Protein AF-A0A1B8G044-F1 (afdb_monomer_lite)

Sequence (210 aa):
MCVEESRPRSRARTPRPTAPGLTTPGLMTPGPTTTRPTTPEAKDDGKILSEAQQKEMMDRLRFKQMDARLLTLKTTQAKTCRWLLKNAHYKDWINTAKIKEHHGFFWIKGRPGTGKSIMMKFLFWEAKKSMKGSIVMSFFFNARGGDLEKSTTRLYRSLLLQLLEKAPETCHILDHYGTSGFNAIKEASDWPDKMLKEAFTRALEKLGEQ

Secondary structure (DSSP, 8-state):
-EE---PPPPPPPPPPPP-----------------------------PPPHHHHHHHHHTT--TTTTHHHHHS----HHHHGGGGG-HHHHHHH-GGGHHHHTT--EE---TTS-HHHHHHHHHHHHHHH-TTS--------TTS-GGGS-HHHHHHHHHHHHHHH-GGGGGGGGGGHHHHHHHHHHSSS--HHHHHHHHHHHHHHHHT-

Foldseek 3Di:
DDEDADDDDDPDDDDDDDDDDDDDDDDDDDDDDDDDPPDPPQDCPVDFDDPVLLVVLLVLLDDPCLCVVLVPPPDDPLVVLVVLVVDPLSVLLVPPVNCVVVVNDDYDDDHPPPCPVVNVSSVLVVCVVPVPPDQRFDDDADPPDDPVSVDPSNVLSRRLSSLCVVPVVLSSLVRRNPPVNSVVCVPDPHRDPVVSVVSSVSSVVVVVVD

Radius of gyration: 23.88 Å; chains: 1; bounding box: 55×55×66 Å

Structure (mmCIF, N/CA/C/O backbone):
data_AF-A0A1B8G044-F1
#
_entry.id   AF-A0A1B8G044-F1
#
loop_
_atom_site.group_PDB
_atom_site.id
_atom_site.type_symbol
_atom_site.label_atom_id
_atom_site.label_alt_id
_atom_site.label_comp_id
_atom_site.label_asym_id
_atom_site.label_entity_id
_atom_site.label_seq_id
_atom_site.pdbx_PDB_ins_code
_atom_site.Cartn_x
_atom_site.Cartn_y
_atom_site.Cartn_z
_atom_site.occupancy
_atom_site.B_iso_or_equiv
_atom_site.auth_seq_id
_atom_site.auth_comp_id
_atom_site.auth_asym_id
_atom_site.auth_atom_id
_atom_site.pdbx_PDB_model_num
ATOM 1 N N . MET A 1 1 ? 7.128 -6.050 -5.617 1.00 56.53 1 MET A N 1
ATOM 2 C CA . MET A 1 1 ? 8.409 -6.022 -6.363 1.00 56.53 1 MET A CA 1
ATOM 3 C C . MET A 1 1 ? 9.543 -6.175 -5.359 1.00 56.53 1 MET A C 1
ATOM 5 O O . MET A 1 1 ? 9.511 -5.500 -4.337 1.00 56.53 1 MET A O 1
ATOM 9 N N . CYS A 1 2 ? 10.482 -7.092 -5.603 1.00 46.00 2 CYS A N 1
ATOM 10 C CA . CYS A 1 2 ? 11.498 -7.480 -4.619 1.00 46.00 2 CYS A CA 1
ATOM 11 C C . CYS A 1 2 ? 12.910 -7.367 -5.212 1.00 46.00 2 CYS A C 1
ATOM 13 O O . CYS A 1 2 ? 13.136 -7.687 -6.380 1.00 46.00 2 CYS A O 1
ATOM 15 N N . VAL A 1 3 ? 13.858 -6.903 -4.395 1.00 46.66 3 VAL A N 1
ATOM 16 C CA . VAL A 1 3 ? 15.282 -6.804 -4.742 1.00 46.66 3 VAL A CA 1
ATOM 17 C C . VAL A 1 3 ? 16.050 -7.737 -3.819 1.00 46.66 3 VAL A C 1
ATOM 19 O O . VAL A 1 3 ? 16.054 -7.530 -2.609 1.00 46.66 3 VAL A O 1
ATOM 22 N N . GLU A 1 4 ? 16.731 -8.731 -4.381 1.00 39.75 4 GLU A N 1
ATOM 23 C CA . GLU A 1 4 ? 17.661 -9.573 -3.628 1.00 39.75 4 GLU A CA 1
ATOM 24 C C . GLU A 1 4 ? 19.100 -9.124 -3.860 1.00 39.75 4 GLU A C 1
ATOM 26 O O . GLU A 1 4 ? 19.556 -8.893 -4.986 1.00 39.75 4 GLU A O 1
ATOM 31 N N . GLU A 1 5 ? 19.825 -8.984 -2.757 1.00 41.50 5 GLU A N 1
ATOM 32 C CA . GLU A 1 5 ? 21.268 -8.814 -2.751 1.00 41.50 5 GLU A CA 1
ATOM 33 C C . GLU A 1 5 ? 21.879 -10.213 -2.638 1.00 41.50 5 GLU A C 1
ATOM 35 O O . GLU A 1 5 ? 21.747 -10.878 -1.611 1.00 41.50 5 GLU A O 1
ATOM 40 N N . SER A 1 6 ? 22.511 -10.694 -3.711 1.00 33.41 6 SER A N 1
ATOM 41 C CA . SER A 1 6 ? 23.224 -11.970 -3.673 1.00 33.41 6 SER A CA 1
ATOM 42 C C . SER A 1 6 ? 24.334 -11.884 -2.624 1.00 33.41 6 SER A C 1
ATOM 44 O O . SER A 1 6 ? 25.267 -11.091 -2.772 1.00 33.41 6 SER A O 1
ATOM 46 N N . ARG A 1 7 ? 24.228 -12.682 -1.554 1.00 34.94 7 ARG A N 1
ATOM 47 C CA . ARG A 1 7 ? 25.299 -12.808 -0.559 1.00 34.94 7 ARG A CA 1
ATOM 48 C C . ARG A 1 7 ? 26.528 -13.451 -1.219 1.00 34.94 7 ARG A C 1
ATOM 50 O O . ARG A 1 7 ? 26.362 -14.374 -2.020 1.00 34.94 7 ARG A O 1
ATOM 57 N N . PRO A 1 8 ? 27.758 -13.024 -0.891 1.00 33.72 8 PRO A N 1
ATOM 58 C CA . PRO A 1 8 ? 28.940 -13.797 -1.252 1.00 33.72 8 PRO A CA 1
ATOM 59 C C . PRO A 1 8 ? 28.863 -15.186 -0.597 1.00 33.72 8 PRO A C 1
ATOM 61 O O . PRO A 1 8 ? 28.443 -15.305 0.556 1.00 33.72 8 PRO A O 1
ATOM 64 N N . ARG A 1 9 ? 29.245 -16.238 -1.339 1.00 37.03 9 ARG A N 1
ATOM 65 C CA . ARG A 1 9 ? 29.314 -17.617 -0.826 1.00 37.03 9 ARG A CA 1
ATOM 66 C C . ARG A 1 9 ? 30.176 -17.637 0.438 1.00 37.03 9 ARG A C 1
ATOM 68 O O . ARG A 1 9 ? 31.370 -17.351 0.373 1.00 37.03 9 ARG A O 1
ATOM 75 N N . SER A 1 10 ? 29.586 -17.987 1.579 1.00 41.78 10 SER A N 1
ATOM 76 C CA . SER A 1 10 ? 30.350 -18.299 2.785 1.00 41.78 10 SER A CA 1
ATOM 77 C C . SER A 1 10 ? 31.172 -19.563 2.540 1.00 41.78 10 SER A C 1
ATOM 79 O O . SER A 1 10 ? 30.628 -20.573 2.089 1.00 41.78 10 SER A O 1
ATOM 81 N N . ARG A 1 11 ? 32.475 -19.504 2.841 1.00 40.44 11 ARG A N 1
ATOM 82 C CA . ARG A 1 11 ? 33.360 -20.676 2.896 1.00 40.44 11 ARG A CA 1
ATOM 83 C C . ARG A 1 11 ? 32.731 -21.769 3.768 1.00 40.44 11 ARG A C 1
ATOM 85 O O . ARG A 1 11 ? 32.193 -21.475 4.835 1.00 40.44 11 ARG A O 1
ATOM 92 N N . ALA A 1 12 ? 32.816 -23.008 3.289 1.00 38.12 12 ALA A N 1
ATOM 93 C CA . ALA A 1 12 ? 32.381 -24.204 3.993 1.00 38.12 12 ALA A CA 1
ATOM 94 C C . ALA A 1 12 ? 33.007 -24.264 5.397 1.00 38.12 12 ALA A C 1
ATOM 96 O O . ALA A 1 12 ? 34.220 -24.112 5.545 1.00 38.12 12 ALA A O 1
ATOM 97 N N . ARG A 1 13 ? 32.173 -24.468 6.424 1.00 41.25 13 ARG A N 1
ATOM 98 C CA . ARG A 1 13 ? 32.639 -24.856 7.760 1.00 41.25 13 ARG A CA 1
ATOM 99 C C . ARG A 1 13 ? 32.916 -26.356 7.747 1.00 41.25 13 ARG A C 1
ATOM 101 O O . ARG A 1 13 ? 32.069 -27.135 7.320 1.00 41.25 13 ARG A O 1
ATOM 108 N N . THR A 1 14 ? 34.103 -26.729 8.201 1.00 42.09 14 THR A N 1
ATOM 109 C CA . THR A 1 14 ? 34.531 -28.107 8.450 1.00 42.09 14 THR A CA 1
ATOM 110 C C . THR A 1 14 ? 33.723 -28.747 9.592 1.00 42.09 14 THR A C 1
ATOM 112 O O . THR A 1 14 ? 33.288 -28.028 10.498 1.00 42.09 14 THR A O 1
ATOM 115 N N . PRO A 1 15 ? 33.511 -30.078 9.584 1.00 34.50 15 PRO A N 1
ATOM 116 C CA . PRO A 1 15 ? 32.760 -30.766 10.630 1.00 34.50 15 PRO A CA 1
ATOM 117 C C . PRO A 1 15 ? 33.604 -30.910 11.903 1.00 34.50 15 PRO A C 1
ATOM 119 O O . PRO A 1 15 ? 34.809 -31.149 11.836 1.00 34.50 15 PRO A O 1
ATOM 122 N N . ARG A 1 16 ? 32.960 -30.786 13.067 1.00 42.28 16 ARG A N 1
ATOM 123 C CA . ARG A 1 16 ? 33.555 -31.047 14.386 1.00 42.28 16 ARG A CA 1
ATOM 124 C C . ARG A 1 16 ? 33.284 -32.512 14.781 1.00 42.28 16 ARG A C 1
ATOM 126 O O . ARG A 1 16 ? 32.175 -32.970 14.511 1.00 42.28 16 ARG A O 1
ATOM 133 N N . PRO A 1 17 ? 34.231 -33.237 15.405 1.00 37.34 17 PRO A N 1
ATOM 134 C CA . PRO A 1 17 ? 34.033 -34.642 15.744 1.00 37.34 17 PRO A CA 1
ATOM 135 C C . PRO A 1 17 ? 33.178 -34.842 17.003 1.00 37.34 17 PRO A C 1
ATOM 137 O O . PRO A 1 17 ? 33.240 -34.061 17.954 1.00 37.34 17 PRO A O 1
ATOM 140 N N . THR A 1 18 ? 32.394 -35.918 16.968 1.00 43.59 18 THR A N 1
ATOM 141 C CA . THR A 1 18 ? 31.524 -36.471 18.013 1.00 43.59 18 THR A CA 1
ATOM 142 C C . THR A 1 18 ? 32.309 -37.351 18.992 1.00 43.59 18 THR A C 1
ATOM 144 O O . THR A 1 18 ? 33.196 -38.088 18.571 1.00 43.59 18 THR A O 1
ATOM 147 N N . ALA A 1 19 ? 31.935 -37.340 20.274 1.00 42.50 19 ALA A N 1
ATOM 148 C CA . ALA A 1 19 ? 32.354 -38.329 21.275 1.00 42.50 19 ALA A CA 1
ATOM 149 C C . ALA A 1 19 ? 31.293 -38.463 22.400 1.00 42.50 19 ALA A C 1
ATOM 151 O O . ALA A 1 19 ? 30.478 -37.550 22.549 1.00 42.50 19 ALA A O 1
ATOM 152 N N . PRO A 1 20 ? 31.253 -39.605 23.122 1.00 37.62 20 PRO A N 1
ATOM 153 C CA . PRO A 1 20 ? 30.014 -40.302 23.480 1.00 37.62 20 PRO A CA 1
ATOM 154 C C . PRO A 1 20 ? 29.528 -40.103 24.926 1.00 37.62 20 PRO A C 1
ATOM 156 O O . PRO A 1 20 ? 30.208 -39.521 25.767 1.00 37.62 20 PRO A O 1
ATOM 159 N N . GLY A 1 21 ? 28.300 -40.577 25.163 1.00 35.47 21 GLY A N 1
ATOM 160 C CA . GLY A 1 21 ? 27.484 -40.308 26.342 1.00 35.47 21 GLY A CA 1
ATOM 161 C C . GLY A 1 21 ? 27.803 -41.098 27.610 1.00 35.47 21 GLY A C 1
ATOM 162 O O . GLY A 1 21 ? 28.588 -42.041 27.617 1.00 35.47 21 GLY A O 1
ATOM 163 N N . LEU A 1 22 ? 27.111 -40.690 28.674 1.00 33.91 22 LEU A N 1
ATOM 164 C CA . LEU A 1 22 ? 27.037 -41.341 29.976 1.00 33.91 22 LEU A CA 1
ATOM 165 C C . LEU A 1 22 ? 25.610 -41.191 30.524 1.00 33.91 22 LEU A C 1
ATOM 167 O O . LEU A 1 22 ? 24.999 -40.125 30.449 1.00 33.91 22 LEU A O 1
ATOM 171 N N . THR A 1 23 ? 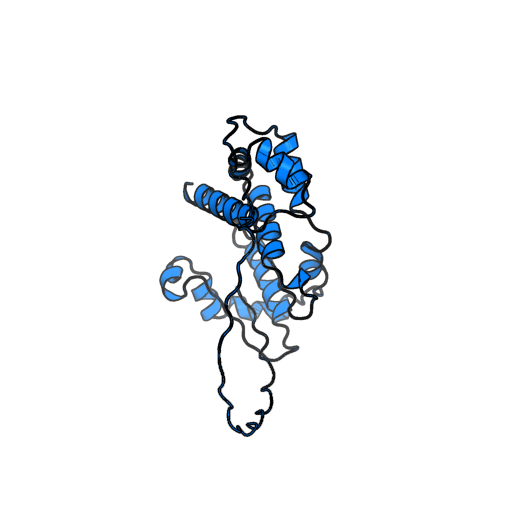25.104 -42.303 31.043 1.00 32.69 23 THR A N 1
ATOM 172 C CA . THR A 1 23 ? 23.741 -42.569 31.514 1.00 32.69 23 THR A CA 1
ATOM 173 C C . THR A 1 23 ? 23.756 -42.650 33.035 1.00 32.69 23 THR A C 1
ATOM 175 O O . THR A 1 23 ? 24.576 -43.421 33.525 1.00 32.69 23 THR A O 1
ATOM 178 N N . THR A 1 24 ? 22.865 -41.969 33.777 1.00 36.78 24 THR A N 1
ATOM 179 C CA . THR A 1 24 ? 22.247 -42.432 35.059 1.00 36.78 24 THR A CA 1
ATOM 180 C C . THR A 1 24 ? 21.201 -41.421 35.601 1.00 36.78 24 THR A C 1
ATOM 182 O O . THR A 1 24 ? 21.085 -40.347 35.016 1.00 36.78 24 THR A O 1
ATOM 185 N N . PRO A 1 25 ? 20.343 -41.761 36.600 1.00 36.88 25 PRO A N 1
ATOM 186 C CA . PRO A 1 25 ? 18.888 -41.720 36.445 1.00 36.88 25 PRO A CA 1
ATOM 187 C C . PRO A 1 25 ? 18.175 -40.722 37.384 1.00 36.88 25 PRO A C 1
ATOM 189 O O . PRO A 1 25 ? 18.796 -39.948 38.105 1.00 36.88 25 PRO A O 1
ATOM 192 N N . GLY A 1 26 ? 16.842 -40.727 37.296 1.00 33.94 26 GLY A N 1
ATOM 193 C CA . GLY A 1 26 ? 15.944 -39.645 37.686 1.00 33.94 26 GLY A CA 1
ATOM 194 C C . GLY A 1 26 ? 15.750 -39.357 39.174 1.00 33.94 26 GLY A C 1
ATOM 195 O O . GLY A 1 26 ? 15.997 -40.181 40.050 1.00 33.94 26 GLY A O 1
ATOM 196 N N . LEU A 1 27 ? 15.186 -38.171 39.408 1.00 32.81 27 LEU A N 1
ATOM 197 C CA . LEU A 1 27 ? 14.548 -37.777 40.656 1.00 32.81 27 LEU A CA 1
ATOM 198 C C . LEU A 1 27 ? 13.347 -36.868 40.338 1.00 32.81 27 LEU A C 1
ATOM 200 O O . LEU A 1 27 ? 13.481 -35.862 39.643 1.00 32.81 27 LEU A O 1
ATOM 204 N N . MET A 1 28 ? 12.166 -37.268 40.810 1.00 36.34 28 MET A N 1
ATOM 205 C CA . MET A 1 28 ? 10.921 -36.494 40.780 1.00 36.34 28 MET A CA 1
ATOM 206 C C . MET A 1 28 ? 10.966 -35.367 41.816 1.00 36.34 28 MET A C 1
ATOM 208 O O . MET A 1 28 ? 11.484 -35.591 42.906 1.00 36.34 28 MET A O 1
ATOM 212 N N . THR A 1 29 ? 10.360 -34.210 41.526 1.00 34.03 29 THR A N 1
ATOM 213 C CA . THR A 1 29 ? 9.658 -33.332 42.498 1.00 34.03 29 THR A CA 1
ATOM 214 C C . THR A 1 29 ? 8.953 -32.158 41.774 1.00 34.03 29 THR A C 1
ATOM 216 O O . THR A 1 29 ? 9.233 -31.924 40.597 1.00 34.03 29 THR A O 1
ATOM 219 N N . PRO A 1 30 ? 7.949 -31.509 42.406 1.00 35.56 30 PRO A N 1
ATOM 220 C CA . PRO A 1 30 ? 6.748 -30.993 41.744 1.00 35.56 30 PRO A CA 1
ATOM 221 C C . PRO A 1 30 ? 6.889 -29.572 41.184 1.00 35.56 30 PRO A C 1
ATOM 223 O O . PRO A 1 30 ? 7.741 -28.792 41.600 1.00 35.56 30 PRO A O 1
ATOM 226 N N . GLY A 1 31 ? 6.019 -29.251 40.221 1.00 37.94 31 GLY A N 1
ATOM 227 C CA . GLY A 1 31 ? 6.045 -27.997 39.470 1.00 37.94 31 GLY A CA 1
ATOM 228 C C . GLY A 1 31 ? 5.491 -26.776 40.211 1.00 37.94 31 GLY A C 1
ATOM 229 O O . GLY A 1 31 ? 4.927 -26.897 41.298 1.00 37.94 31 GLY A O 1
ATOM 230 N N . PRO A 1 32 ? 5.568 -25.602 39.565 1.00 38.72 32 PRO A N 1
ATOM 231 C CA . PRO A 1 32 ? 4.644 -24.515 39.828 1.00 38.72 32 PRO A CA 1
ATOM 232 C C . PRO A 1 32 ? 3.925 -24.043 38.552 1.00 38.72 32 PRO A C 1
ATOM 234 O O . PRO A 1 32 ? 4.523 -23.754 37.521 1.00 38.72 32 PRO A O 1
ATOM 237 N N . THR A 1 33 ? 2.604 -23.977 38.687 1.00 32.09 33 THR A N 1
ATOM 238 C CA . THR A 1 33 ? 1.701 -22.917 38.223 1.00 32.09 33 THR A CA 1
ATOM 239 C C . THR A 1 33 ? 1.927 -22.327 36.828 1.00 32.09 33 THR A C 1
ATOM 241 O O . THR A 1 33 ? 2.671 -21.373 36.620 1.00 32.09 33 THR A O 1
ATOM 244 N N . THR A 1 34 ? 1.109 -22.823 35.902 1.00 38.41 34 THR A N 1
ATOM 245 C CA . THR A 1 34 ? 0.635 -22.131 34.702 1.00 38.41 34 THR A CA 1
ATOM 246 C C . THR A 1 34 ? 0.201 -20.695 35.013 1.00 38.41 34 THR A C 1
ATOM 248 O O . THR A 1 34 ? -0.864 -20.477 35.585 1.00 38.41 34 THR A O 1
ATOM 251 N N . THR A 1 35 ? 0.950 -19.705 34.536 1.00 33.78 35 THR A N 1
ATOM 252 C CA . THR A 1 35 ? 0.400 -18.385 34.203 1.00 33.78 35 THR A CA 1
ATOM 253 C C . THR A 1 35 ? 0.380 -18.242 32.690 1.00 33.78 35 THR A C 1
ATOM 255 O O . THR A 1 35 ? 1.356 -17.901 32.026 1.00 33.78 35 THR A O 1
ATOM 258 N N . ARG A 1 36 ? -0.787 -18.571 32.134 1.00 32.41 36 ARG A N 1
ATOM 259 C CA . ARG A 1 36 ? -1.171 -18.273 30.756 1.00 32.41 36 ARG A CA 1
ATOM 260 C C . ARG A 1 36 ? -1.106 -16.748 30.577 1.00 32.41 36 ARG A C 1
ATOM 262 O O . ARG A 1 36 ? -1.716 -16.049 31.384 1.00 32.41 36 ARG A O 1
ATOM 269 N N . PRO A 1 37 ? -0.423 -16.208 29.555 1.00 33.16 37 PRO A N 1
ATOM 270 C CA . PRO A 1 37 ? -0.586 -14.809 29.196 1.00 33.16 37 PRO A CA 1
ATOM 271 C C . PRO A 1 37 ? -2.043 -14.619 28.779 1.00 33.16 37 PRO A C 1
ATOM 273 O O . PRO A 1 37 ? -2.477 -15.132 27.743 1.00 33.16 37 PRO A O 1
ATOM 276 N N . THR A 1 38 ? -2.819 -13.949 29.626 1.00 35.19 38 THR A N 1
ATOM 277 C CA . THR A 1 38 ? -4.178 -13.529 29.304 1.00 35.19 38 THR A CA 1
ATOM 278 C C . THR A 1 38 ? -4.072 -12.562 28.139 1.00 35.19 38 THR A C 1
ATOM 280 O O . THR A 1 38 ? -3.655 -11.415 28.283 1.00 35.19 38 THR A O 1
ATOM 283 N N . THR A 1 39 ? -4.384 -13.072 26.952 1.00 37.19 39 THR A N 1
ATOM 284 C CA . THR A 1 39 ? -4.633 -12.244 25.780 1.00 37.19 39 THR A CA 1
ATOM 285 C C . THR A 1 39 ? -5.833 -11.366 26.126 1.00 37.19 39 THR A C 1
ATOM 287 O O . THR A 1 39 ? -6.849 -11.923 26.546 1.00 37.19 39 THR A O 1
ATOM 290 N N . PRO A 1 40 ? -5.757 -10.033 25.998 1.00 42.19 40 PRO A N 1
ATOM 291 C CA . PRO A 1 40 ? -6.953 -9.217 26.059 1.00 42.19 40 PRO A CA 1
ATOM 292 C C . PRO A 1 40 ? -7.765 -9.545 24.805 1.00 42.19 40 PRO A C 1
ATOM 294 O O . PRO A 1 40 ? -7.468 -9.086 23.703 1.00 42.19 40 PRO A O 1
ATOM 297 N N . GLU A 1 41 ? -8.733 -10.442 24.962 1.00 43.62 41 GLU A N 1
ATOM 298 C CA . GLU A 1 41 ? -9.807 -10.618 23.998 1.00 43.62 41 GLU A CA 1
ATOM 299 C C . GLU A 1 41 ? -10.559 -9.289 23.933 1.00 43.62 41 GLU A C 1
ATOM 301 O O . GLU A 1 41 ? -11.070 -8.794 24.941 1.00 43.62 41 GLU A O 1
ATOM 306 N N . ALA A 1 42 ? -10.529 -8.668 22.755 1.00 45.50 42 ALA A N 1
ATOM 307 C CA . ALA A 1 42 ? -11.239 -7.435 22.481 1.00 45.50 42 ALA A CA 1
ATOM 308 C C . ALA A 1 42 ? -12.736 -7.693 22.683 1.00 45.50 42 ALA A C 1
ATOM 310 O O . ALA A 1 42 ? 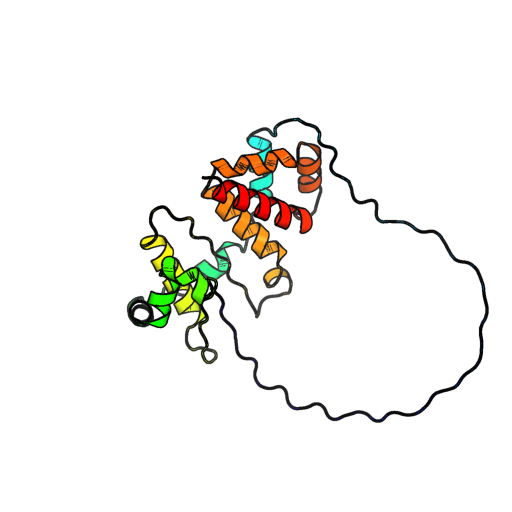-13.355 -8.440 21.926 1.00 45.50 42 ALA A O 1
ATOM 311 N N . LYS A 1 43 ? -13.302 -7.111 23.742 1.00 44.41 43 LYS A N 1
ATOM 312 C CA . LYS A 1 43 ? -14.750 -6.998 23.886 1.00 44.41 43 LYS A CA 1
ATOM 313 C C . LYS A 1 43 ? -15.232 -5.977 22.861 1.00 44.41 43 LYS A C 1
ATOM 315 O O . LYS A 1 43 ? -14.710 -4.861 22.808 1.00 44.41 43 LYS A O 1
ATOM 320 N N . ASP A 1 44 ? -16.183 -6.416 22.046 1.00 46.00 44 ASP A N 1
ATOM 321 C CA . ASP A 1 44 ? -16.922 -5.627 21.065 1.00 46.00 44 ASP A CA 1
ATOM 322 C C . ASP A 1 44 ? -17.822 -4.627 21.803 1.00 46.00 44 ASP A C 1
ATOM 324 O O . ASP A 1 44 ? -19.003 -4.858 22.060 1.00 46.00 44 ASP A O 1
ATOM 328 N N . ASP A 1 45 ? -17.217 -3.528 22.247 1.00 51.38 45 ASP A N 1
ATOM 329 C CA . ASP A 1 45 ? -17.950 -2.356 22.693 1.00 51.38 45 ASP A CA 1
ATOM 330 C C . ASP A 1 45 ? -18.427 -1.664 21.414 1.00 51.38 45 ASP A C 1
ATOM 332 O O . ASP A 1 45 ? -17.648 -0.922 20.818 1.00 51.38 45 ASP A O 1
ATOM 336 N N . GLY A 1 46 ? -19.662 -1.946 20.974 1.00 54.19 46 GLY A N 1
ATOM 337 C CA . GLY A 1 46 ? -20.301 -1.476 19.729 1.00 54.19 46 GLY A CA 1
ATOM 338 C C . GLY A 1 46 ? -20.475 0.046 19.594 1.00 54.19 46 GLY A C 1
ATOM 339 O O . GLY A 1 46 ? -21.544 0.546 19.250 1.00 54.19 46 GLY A O 1
ATOM 340 N N . LYS A 1 47 ? -19.426 0.805 19.900 1.00 63.84 47 LYS A N 1
ATOM 341 C CA . LYS A 1 47 ? -19.326 2.253 19.865 1.00 63.84 47 LYS A CA 1
ATOM 342 C C . LYS A 1 47 ? -18.387 2.614 18.717 1.00 63.84 47 LYS A C 1
ATOM 344 O O . LYS A 1 47 ? -17.186 2.361 18.789 1.00 63.84 47 LYS A O 1
ATOM 349 N N . ILE A 1 48 ? -18.962 3.211 17.677 1.00 82.31 48 ILE A N 1
ATOM 350 C CA . ILE A 1 48 ? -18.234 3.790 16.542 1.00 82.31 48 ILE A CA 1
ATOM 351 C C . ILE A 1 48 ? -17.201 4.781 17.089 1.00 82.31 48 ILE A C 1
ATOM 353 O O . ILE A 1 48 ? -17.513 5.569 17.991 1.00 82.31 48 ILE A O 1
ATOM 357 N N . LEU A 1 49 ? -15.966 4.720 16.589 1.00 87.44 49 LEU A N 1
ATOM 358 C CA . LEU A 1 49 ? -14.931 5.654 17.007 1.00 87.44 49 LEU A CA 1
ATOM 359 C C . LEU A 1 49 ? -15.246 7.045 16.461 1.00 87.44 49 LEU A C 1
ATOM 361 O O . LEU A 1 49 ? -15.727 7.209 15.344 1.00 87.44 49 LEU A O 1
ATOM 365 N N . SER A 1 50 ? -14.935 8.076 17.241 1.00 90.50 50 SER A N 1
ATOM 366 C CA . SER A 1 50 ? -14.963 9.439 16.710 1.00 90.50 50 SER A CA 1
ATOM 367 C C . SER A 1 50 ? -13.880 9.621 15.642 1.00 90.50 50 SER A C 1
ATOM 369 O O . SER A 1 50 ? -12.819 8.993 15.703 1.00 90.50 50 SER A O 1
ATOM 371 N N . GLU A 1 51 ? -14.092 10.552 14.710 1.00 89.38 51 GLU A N 1
ATOM 372 C CA . GLU A 1 51 ? -13.086 10.921 13.701 1.00 89.38 51 GLU A CA 1
ATOM 373 C C . GLU A 1 51 ? -11.736 11.292 14.341 1.00 89.38 51 GLU A C 1
ATOM 375 O O . GLU A 1 51 ? -10.672 10.962 13.817 1.00 89.38 51 GLU A O 1
ATOM 380 N N . ALA A 1 52 ? -11.767 11.928 15.518 1.00 91.19 52 ALA A N 1
ATOM 381 C CA . ALA A 1 52 ? -10.571 12.275 16.278 1.00 91.19 52 ALA A CA 1
ATOM 382 C C . ALA A 1 52 ? -9.806 11.032 16.764 1.00 91.19 52 ALA A C 1
ATOM 384 O O . ALA A 1 52 ? -8.581 10.989 16.657 1.00 91.19 52 ALA A O 1
ATOM 385 N N . GLN A 1 53 ? -10.516 10.008 17.246 1.00 92.00 53 GLN A N 1
ATOM 386 C CA . GLN A 1 53 ? -9.908 8.744 17.672 1.00 92.00 53 GLN A CA 1
ATOM 387 C C . GLN A 1 53 ? -9.331 7.970 16.486 1.00 92.00 53 GLN A C 1
ATOM 389 O O . GLN A 1 53 ? -8.199 7.495 16.568 1.00 92.00 53 GLN A O 1
ATOM 394 N N . GLN A 1 54 ? -10.059 7.889 15.366 1.00 91.62 54 GLN A N 1
ATOM 395 C CA . GLN A 1 54 ? -9.547 7.255 14.146 1.00 91.62 54 GLN A CA 1
ATOM 396 C C . GLN A 1 54 ? -8.277 7.959 13.652 1.00 91.62 54 GLN A C 1
ATOM 398 O O . GLN A 1 54 ? -7.274 7.310 13.346 1.00 91.62 54 GLN A O 1
ATOM 403 N N . LYS A 1 55 ? -8.279 9.296 13.646 1.00 91.69 55 LYS A N 1
ATOM 404 C CA . LYS A 1 55 ? -7.110 10.092 13.269 1.00 91.69 55 LYS A CA 1
ATOM 405 C C . LYS A 1 55 ? -5.922 9.850 14.200 1.00 91.69 55 LYS A C 1
ATOM 407 O O . LYS A 1 55 ? -4.814 9.644 13.715 1.00 91.69 55 LYS A O 1
ATOM 412 N N . GLU A 1 56 ? -6.138 9.808 15.514 1.00 92.75 56 GLU A N 1
ATOM 413 C CA . GLU A 1 56 ? -5.078 9.510 16.486 1.00 92.75 56 GLU A CA 1
ATOM 414 C C . GLU A 1 56 ? -4.511 8.090 16.285 1.00 92.75 56 GLU A C 1
ATOM 416 O O . GLU A 1 56 ? -3.292 7.899 16.315 1.00 92.75 56 GLU A O 1
ATOM 421 N N . MET A 1 57 ? -5.354 7.096 15.976 1.00 93.19 57 MET A N 1
ATOM 422 C CA . MET A 1 57 ? -4.897 5.747 15.608 1.00 93.19 57 MET A CA 1
ATOM 423 C C . MET A 1 57 ? -4.041 5.748 14.341 1.00 93.19 57 MET A C 1
ATOM 425 O O . MET A 1 57 ? -3.003 5.082 14.307 1.00 93.19 57 MET A O 1
ATOM 429 N N . MET A 1 58 ? -4.443 6.500 13.314 1.00 93.12 58 MET A N 1
ATOM 430 C CA . MET A 1 58 ? -3.664 6.649 12.083 1.00 93.12 58 MET A CA 1
ATOM 431 C C . MET A 1 58 ? -2.330 7.356 12.332 1.00 93.12 58 MET A C 1
ATOM 433 O O . MET A 1 58 ? -1.295 6.915 11.832 1.00 93.12 58 MET A O 1
ATOM 437 N N . ASP A 1 59 ? -2.312 8.410 13.145 1.00 91.00 59 ASP A N 1
ATOM 438 C CA . ASP A 1 59 ? -1.083 9.131 13.485 1.00 91.00 59 ASP A CA 1
ATOM 439 C C . ASP A 1 59 ? -0.093 8.234 14.235 1.00 91.00 59 ASP A C 1
ATOM 441 O O . ASP A 1 59 ? 1.115 8.292 13.990 1.00 91.00 59 ASP A O 1
ATOM 445 N N . ARG A 1 60 ? -0.595 7.304 15.055 1.00 91.12 60 ARG A N 1
ATOM 446 C CA . ARG A 1 60 ? 0.220 6.276 15.714 1.00 91.12 60 ARG A CA 1
ATOM 447 C C . ARG A 1 60 ? 0.864 5.291 14.741 1.00 91.12 60 ARG A C 1
ATOM 449 O O . ARG A 1 60 ? 1.829 4.655 15.148 1.00 91.12 60 ARG A O 1
ATOM 456 N N . LEU A 1 61 ? 0.412 5.167 13.487 1.00 90.69 61 LEU A N 1
ATOM 457 C CA . LEU A 1 61 ? 1.087 4.362 12.453 1.00 90.69 61 LEU A CA 1
ATOM 458 C C . LEU A 1 61 ? 2.338 5.061 11.896 1.00 90.69 61 LEU A C 1
ATOM 460 O O . LEU A 1 61 ? 3.248 4.391 11.386 1.00 90.69 61 LEU A O 1
ATOM 464 N N . ARG A 1 62 ? 2.430 6.395 12.006 1.00 87.62 62 ARG A N 1
ATOM 465 C CA . ARG A 1 62 ? 3.573 7.175 11.508 1.00 87.62 62 ARG A CA 1
ATOM 466 C C . ARG A 1 62 ? 4.855 6.847 12.277 1.00 87.62 62 ARG A C 1
ATOM 468 O O . ARG A 1 62 ? 4.840 6.459 13.441 1.00 87.62 62 ARG A O 1
ATOM 475 N N . PHE A 1 63 ? 6.002 6.979 11.611 1.00 80.12 63 PHE A N 1
ATOM 476 C CA . PHE A 1 63 ? 7.324 6.883 12.238 1.00 80.12 63 PHE A CA 1
ATOM 477 C C . PHE A 1 63 ? 8.354 7.705 11.451 1.00 80.12 63 PHE A C 1
ATOM 479 O O . PHE A 1 63 ? 8.273 7.804 10.227 1.00 80.12 63 PHE A O 1
ATOM 486 N N . LYS A 1 64 ? 9.360 8.271 12.139 1.00 68.56 64 LYS A N 1
ATOM 487 C CA . LYS A 1 64 ? 10.314 9.265 11.585 1.00 68.56 64 LYS A CA 1
ATOM 488 C C . LYS A 1 64 ? 11.035 8.838 10.298 1.00 68.56 64 LYS A C 1
ATOM 490 O O . LYS A 1 64 ? 11.443 9.676 9.506 1.00 68.56 64 LYS A O 1
ATOM 495 N N . GLN A 1 65 ? 11.221 7.538 10.091 1.00 66.88 65 GLN A N 1
ATOM 496 C CA . GLN A 1 65 ? 11.969 6.985 8.960 1.00 66.88 65 GLN A CA 1
ATOM 497 C C . GLN A 1 65 ? 11.082 6.415 7.836 1.00 66.88 65 GLN A C 1
ATOM 499 O O . GLN A 1 65 ? 11.586 5.655 7.009 1.00 66.88 65 GLN A O 1
ATOM 504 N N . MET A 1 66 ? 9.777 6.707 7.808 1.00 71.00 66 MET A N 1
ATOM 505 C CA . MET A 1 66 ? 8.855 6.106 6.831 1.00 71.00 66 MET A CA 1
ATOM 506 C C . MET A 1 66 ? 9.250 6.427 5.383 1.00 71.00 66 MET A C 1
ATOM 508 O O . MET A 1 66 ? 9.392 5.512 4.575 1.00 71.00 66 MET A O 1
ATOM 512 N N . ASP A 1 67 ? 9.584 7.689 5.103 1.00 66.25 67 ASP A N 1
ATOM 513 C CA . ASP A 1 67 ? 9.986 8.135 3.762 1.00 66.25 67 ASP A CA 1
ATOM 514 C C . ASP A 1 67 ? 11.498 8.296 3.586 1.00 66.25 67 ASP A C 1
ATOM 516 O O . ASP A 1 67 ? 11.989 8.461 2.466 1.00 66.25 67 ASP A O 1
ATOM 520 N N . ALA A 1 68 ? 12.270 8.219 4.674 1.00 62.28 68 ALA A N 1
ATOM 521 C CA . ALA A 1 68 ? 13.693 8.557 4.685 1.00 62.28 68 ALA A CA 1
ATOM 522 C C . ALA A 1 68 ? 14.495 7.800 3.612 1.00 62.28 68 ALA A C 1
ATOM 524 O O . ALA A 1 68 ? 15.389 8.363 2.982 1.00 62.28 68 ALA A O 1
ATOM 525 N N . ARG A 1 69 ? 14.158 6.536 3.330 1.00 62.88 69 ARG A N 1
ATOM 526 C CA . ARG A 1 69 ? 14.855 5.751 2.298 1.00 62.88 69 ARG A CA 1
ATOM 527 C C . ARG A 1 69 ? 14.454 6.135 0.877 1.00 62.88 69 ARG A C 1
ATOM 529 O O . ARG A 1 69 ? 15.309 6.178 -0.005 1.00 62.88 69 ARG A O 1
ATOM 536 N N . LEU A 1 70 ? 13.180 6.442 0.646 1.00 64.81 70 LEU A N 1
ATOM 537 C CA . LEU A 1 70 ? 12.742 6.944 -0.652 1.00 64.81 70 LEU A CA 1
ATOM 538 C C . LEU A 1 70 ? 13.397 8.303 -0.943 1.00 64.81 70 LEU A C 1
ATOM 540 O O . LEU A 1 70 ? 13.832 8.536 -2.071 1.00 64.81 70 LEU A O 1
ATOM 544 N N . LEU A 1 71 ? 13.526 9.158 0.075 1.00 59.41 71 LEU A N 1
ATOM 545 C CA . LEU A 1 71 ? 14.100 10.501 -0.022 1.00 59.41 71 LEU A CA 1
ATOM 546 C C . LEU A 1 71 ? 15.635 10.502 -0.157 1.00 59.41 71 LEU A C 1
ATOM 548 O O . LEU A 1 71 ? 16.168 11.281 -0.939 1.00 59.41 71 LEU A O 1
ATOM 552 N N . THR A 1 72 ? 16.350 9.596 0.520 1.00 58.62 72 THR A N 1
ATOM 553 C CA . THR A 1 72 ? 17.833 9.535 0.498 1.00 58.62 72 THR A CA 1
ATOM 554 C C . THR A 1 72 ? 18.433 8.947 -0.780 1.00 58.62 72 THR A C 1
ATOM 556 O O . THR A 1 72 ? 19.610 9.164 -1.073 1.00 58.62 72 THR A O 1
ATOM 559 N N . LEU A 1 73 ? 17.662 8.201 -1.574 1.00 60.12 73 LEU A N 1
ATOM 560 C CA . LEU A 1 73 ? 18.141 7.707 -2.866 1.00 60.12 73 LEU A CA 1
ATOM 561 C C . LEU A 1 73 ? 18.324 8.894 -3.828 1.00 60.12 73 LEU A C 1
ATOM 563 O O . LEU A 1 73 ? 17.339 9.535 -4.194 1.00 60.12 73 LEU A O 1
ATOM 567 N N . LYS A 1 74 ? 19.568 9.171 -4.247 1.00 56.69 74 LYS A N 1
ATOM 568 C CA . LYS A 1 74 ? 19.930 10.258 -5.182 1.00 56.69 74 LYS A CA 1
ATOM 569 C C . LYS A 1 74 ? 18.944 10.372 -6.352 1.00 56.69 74 LYS A C 1
ATOM 571 O O . LYS A 1 74 ? 18.507 9.354 -6.896 1.00 56.69 74 LYS A O 1
ATOM 576 N N . THR A 1 75 ? 18.620 11.606 -6.743 1.00 55.38 75 THR A N 1
ATOM 577 C CA . THR A 1 75 ? 17.766 11.924 -7.895 1.00 55.38 75 THR A CA 1
ATOM 578 C C . THR A 1 75 ? 18.270 11.168 -9.119 1.00 55.38 75 THR A C 1
ATOM 580 O O . THR A 1 75 ? 19.420 11.306 -9.536 1.00 55.38 75 THR A O 1
ATOM 583 N N . THR A 1 76 ? 17.429 10.284 -9.643 1.00 56.38 76 THR A N 1
ATOM 584 C CA . THR 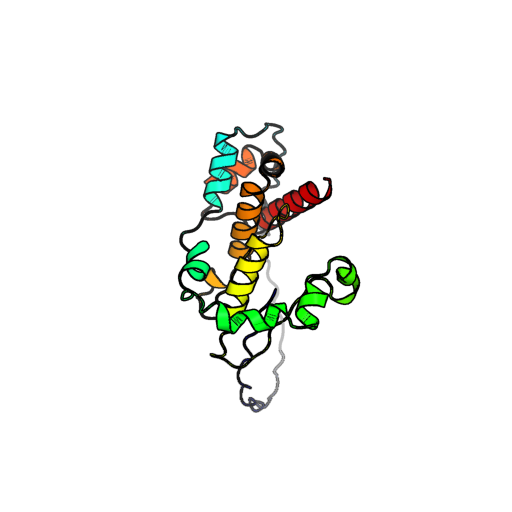A 1 76 ? 17.762 9.394 -10.747 1.00 56.38 76 THR A CA 1
ATOM 585 C C . THR A 1 76 ? 18.077 10.200 -11.998 1.00 56.38 76 THR A C 1
ATOM 587 O O . THR A 1 76 ? 17.286 11.045 -12.414 1.00 56.38 76 THR A O 1
ATOM 590 N N . GLN A 1 77 ? 19.174 9.865 -12.680 1.00 61.25 77 GLN A N 1
ATOM 591 C CA . GLN A 1 77 ? 19.309 10.190 -14.096 1.00 61.25 77 GLN A CA 1
ATOM 592 C C . GLN A 1 77 ? 18.256 9.368 -14.851 1.00 61.25 77 GLN A C 1
ATOM 594 O O . GLN A 1 77 ? 18.527 8.252 -15.279 1.00 61.25 77 GLN A O 1
ATOM 599 N N . ALA A 1 78 ? 17.029 9.887 -14.979 1.00 62.28 78 ALA A N 1
ATOM 600 C CA . ALA A 1 78 ? 15.887 9.174 -15.563 1.00 62.28 78 ALA A CA 1
ATOM 601 C C . ALA A 1 78 ? 16.220 8.506 -16.912 1.00 62.28 78 ALA A C 1
ATOM 603 O O . ALA A 1 78 ? 15.680 7.455 -17.240 1.00 62.28 78 ALA A O 1
ATOM 604 N N . LYS A 1 79 ? 17.171 9.073 -17.665 1.00 69.62 79 LYS A N 1
ATOM 605 C CA . LYS A 1 79 ? 17.683 8.521 -18.924 1.00 69.62 79 LYS A CA 1
ATOM 606 C C . LYS A 1 79 ? 18.235 7.090 -18.789 1.00 69.62 79 LYS A C 1
ATOM 608 O O . LYS A 1 79 ? 17.966 6.279 -19.668 1.00 69.62 79 LYS A O 1
ATOM 613 N N . THR A 1 80 ? 18.929 6.742 -17.702 1.00 78.56 80 THR A N 1
ATOM 614 C CA . THR A 1 80 ? 19.600 5.433 -17.553 1.00 78.56 80 THR A CA 1
ATOM 615 C C . THR A 1 80 ? 18.673 4.302 -17.112 1.00 78.56 80 THR A C 1
ATOM 617 O O . THR A 1 80 ? 19.019 3.139 -17.284 1.00 78.56 80 THR A O 1
ATOM 620 N N . CYS A 1 81 ? 17.490 4.608 -16.569 1.00 87.25 81 CYS A N 1
ATOM 621 C CA . CYS A 1 81 ? 16.530 3.593 -16.113 1.00 87.25 81 CYS A CA 1
ATOM 622 C C . CYS A 1 81 ? 15.426 3.295 -17.146 1.00 87.25 81 CYS A C 1
ATOM 624 O O . CYS A 1 81 ? 14.796 2.240 -17.100 1.00 87.25 81 CYS A O 1
ATOM 626 N N . ARG A 1 82 ? 15.219 4.191 -18.124 1.00 89.00 82 ARG A N 1
ATOM 627 C CA . ARG A 1 82 ? 14.144 4.097 -19.133 1.00 89.00 82 ARG A CA 1
ATOM 628 C C . ARG A 1 82 ? 14.167 2.832 -19.985 1.00 89.00 82 ARG A C 1
ATOM 630 O O . ARG A 1 82 ? 13.115 2.444 -20.486 1.00 89.00 82 ARG A O 1
ATOM 637 N N . TRP A 1 83 ? 15.325 2.196 -20.166 1.00 91.25 83 TRP A N 1
ATOM 638 C CA . TRP A 1 83 ? 15.417 0.966 -20.956 1.00 91.25 83 TRP A CA 1
ATOM 639 C C . TRP A 1 83 ? 14.529 -0.149 -20.386 1.00 91.25 83 TRP A C 1
ATOM 641 O O . TRP A 1 83 ? 13.977 -0.930 -21.158 1.00 91.25 83 TRP A O 1
ATOM 651 N N . LEU A 1 84 ? 14.319 -0.187 -19.061 1.00 91.69 84 LEU A N 1
ATOM 652 C CA . LEU A 1 84 ? 13.517 -1.228 -18.420 1.00 91.69 84 LEU A CA 1
ATOM 653 C C . LEU A 1 84 ? 12.037 -1.147 -18.813 1.00 91.69 84 LEU A C 1
ATOM 655 O O . LEU A 1 84 ? 11.401 -2.180 -18.977 1.00 91.69 84 LEU A O 1
ATOM 659 N N . LEU A 1 85 ? 11.514 0.054 -19.084 1.00 91.56 85 LEU A N 1
ATOM 660 C CA . LEU A 1 85 ? 10.135 0.235 -19.563 1.00 91.56 85 LEU A CA 1
ATOM 661 C C . LEU A 1 85 ? 9.904 -0.388 -20.950 1.00 91.56 85 LEU A C 1
ATOM 663 O O . LEU A 1 85 ? 8.772 -0.669 -21.338 1.00 91.56 85 LEU A O 1
ATOM 667 N N . LYS A 1 86 ? 10.979 -0.598 -21.720 1.00 92.94 86 LYS A N 1
ATOM 668 C CA . LYS A 1 86 ? 10.930 -1.248 -23.035 1.00 92.94 86 LYS A CA 1
ATOM 669 C C . LYS A 1 86 ? 11.162 -2.761 -22.957 1.00 92.94 86 LYS A C 1
ATOM 671 O O . LYS A 1 86 ? 10.928 -3.438 -23.954 1.00 92.94 86 LYS A O 1
ATOM 676 N N . ASN A 1 87 ? 11.602 -3.283 -21.811 1.00 94.19 87 ASN A N 1
ATOM 677 C CA . ASN A 1 87 ? 11.926 -4.694 -21.626 1.00 94.19 87 ASN A CA 1
ATOM 678 C C . ASN A 1 87 ? 10.662 -5.574 -21.652 1.00 94.19 87 ASN A C 1
ATOM 680 O O . ASN A 1 87 ? 9.663 -5.240 -21.015 1.00 94.19 87 ASN A O 1
ATOM 684 N N . ALA A 1 88 ? 10.725 -6.708 -22.356 1.00 94.56 88 ALA A N 1
ATOM 685 C CA . ALA A 1 88 ? 9.593 -7.624 -22.508 1.00 94.56 88 ALA A CA 1
ATOM 686 C C . ALA A 1 88 ? 9.097 -8.183 -21.163 1.00 94.56 88 ALA A C 1
ATOM 688 O O . ALA A 1 88 ? 7.904 -8.122 -20.895 1.00 94.56 88 ALA A 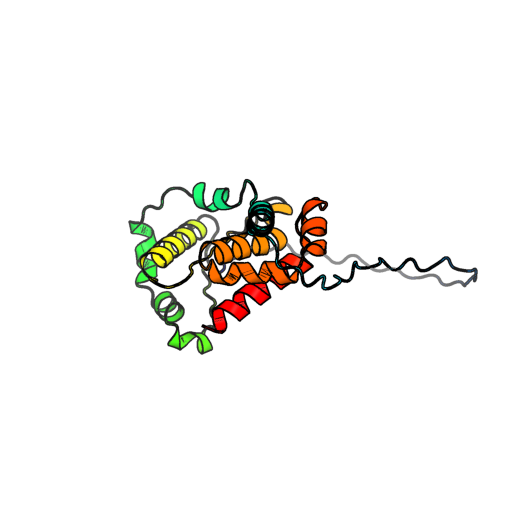O 1
ATOM 689 N N . HIS A 1 89 ? 9.998 -8.604 -20.267 1.00 93.19 89 HIS A N 1
ATOM 690 C CA . HIS A 1 89 ? 9.611 -9.140 -18.956 1.00 93.19 89 HIS A CA 1
ATOM 691 C C . HIS A 1 89 ? 8.905 -8.103 -18.077 1.00 93.19 89 HIS A C 1
ATOM 693 O O . HIS A 1 89 ? 7.991 -8.443 -17.333 1.00 93.19 89 HIS A O 1
ATOM 699 N N . TYR A 1 90 ? 9.317 -6.833 -18.153 1.00 93.56 90 TYR A N 1
ATOM 700 C CA . TYR A 1 90 ? 8.635 -5.761 -17.425 1.00 93.56 90 TYR A CA 1
ATOM 701 C C . TYR A 1 90 ? 7.233 -5.498 -17.991 1.00 93.56 90 TYR A C 1
ATOM 703 O O . TYR A 1 90 ? 6.283 -5.350 -17.225 1.00 93.56 90 TYR A O 1
ATOM 711 N N . LYS A 1 91 ? 7.098 -5.471 -19.323 1.00 93.56 91 LYS A N 1
ATOM 712 C CA . LYS A 1 91 ? 5.803 -5.306 -19.998 1.00 93.56 91 LYS A CA 1
ATOM 713 C C . LYS A 1 91 ? 4.846 -6.459 -19.708 1.00 93.56 91 LYS A C 1
ATOM 715 O O . LYS A 1 91 ? 3.662 -6.219 -19.505 1.00 93.56 91 LYS A O 1
ATOM 720 N N . ASP A 1 92 ? 5.361 -7.682 -19.661 1.00 94.25 92 ASP A N 1
ATOM 721 C CA . ASP A 1 92 ? 4.569 -8.850 -19.289 1.00 94.25 92 ASP A CA 1
ATOM 722 C C . ASP A 1 92 ? 4.110 -8.772 -17.836 1.00 94.25 92 ASP A C 1
ATOM 724 O O . ASP A 1 92 ? 2.946 -9.027 -17.562 1.00 94.25 92 ASP A O 1
ATOM 728 N N . TRP A 1 93 ? 4.984 -8.353 -16.917 1.00 93.81 93 TRP A N 1
ATOM 729 C CA . TRP A 1 93 ? 4.635 -8.239 -15.501 1.00 93.81 93 TRP A CA 1
ATOM 730 C C . TRP A 1 93 ? 3.610 -7.137 -15.195 1.00 93.81 93 TRP A C 1
ATOM 732 O O . TRP A 1 93 ? 2.761 -7.312 -14.323 1.00 93.81 93 TRP A O 1
ATOM 742 N N . ILE A 1 94 ? 3.690 -5.984 -15.869 1.00 91.88 94 ILE A N 1
ATOM 743 C CA . ILE A 1 94 ? 2.730 -4.889 -15.646 1.00 91.88 94 ILE A CA 1
ATOM 744 C C . ILE A 1 94 ? 1.364 -5.176 -16.294 1.00 91.88 94 ILE A C 1
ATOM 746 O O . ILE A 1 94 ? 0.385 -4.493 -16.000 1.00 91.88 94 ILE A O 1
ATOM 750 N N . ASN A 1 95 ? 1.282 -6.181 -17.169 1.00 91.12 95 ASN A N 1
ATOM 751 C CA . ASN A 1 95 ? 0.034 -6.601 -17.785 1.00 91.12 95 ASN A CA 1
ATOM 752 C C . ASN A 1 95 ? -0.800 -7.427 -16.794 1.00 91.12 95 ASN A C 1
ATOM 754 O O . ASN A 1 95 ? -0.536 -8.605 -16.563 1.00 91.12 95 ASN A O 1
ATOM 758 N N . THR A 1 96 ? -1.860 -6.826 -16.254 1.00 88.50 96 THR A N 1
ATOM 759 C CA . THR A 1 96 ? -2.754 -7.468 -15.278 1.00 88.50 96 THR A CA 1
ATOM 760 C C . THR A 1 96 ? -3.421 -8.741 -15.803 1.00 88.50 96 THR A C 1
ATOM 762 O O . THR A 1 96 ? -3.703 -9.638 -15.009 1.00 88.50 96 THR A O 1
ATOM 765 N N . ALA A 1 97 ? -3.598 -8.891 -17.122 1.00 93.69 97 ALA A N 1
ATOM 766 C CA . ALA A 1 97 ? -4.130 -10.120 -17.715 1.00 93.69 97 ALA A CA 1
ATOM 767 C C . ALA A 1 97 ? -3.201 -11.331 -17.508 1.00 93.69 97 ALA A C 1
ATOM 769 O O . ALA A 1 97 ? -3.668 -12.468 -17.478 1.00 93.69 97 ALA A O 1
ATOM 770 N N . LYS A 1 98 ? -1.899 -11.092 -17.308 1.00 93.75 98 LYS A N 1
ATOM 771 C CA . LYS A 1 98 ? -0.882 -12.129 -17.095 1.00 93.75 98 LYS A CA 1
ATOM 772 C C . LYS A 1 98 ? -0.617 -12.431 -15.621 1.00 93.75 98 LYS A C 1
ATOM 774 O O . LYS A 1 98 ? 0.252 -13.244 -15.310 1.00 93.75 98 LYS A O 1
ATOM 779 N N . ILE A 1 99 ? -1.392 -11.860 -14.690 1.00 92.62 99 ILE A N 1
ATOM 780 C CA . ILE A 1 99 ? -1.157 -12.039 -13.248 1.00 92.62 99 ILE A CA 1
ATOM 781 C C . ILE A 1 99 ? -1.164 -13.509 -12.810 1.00 92.62 99 ILE A C 1
ATOM 783 O O . ILE A 1 99 ? -0.433 -13.869 -11.890 1.00 92.62 99 ILE A O 1
ATOM 787 N N . LYS A 1 100 ? -1.933 -14.368 -13.494 1.00 93.19 100 LYS A N 1
ATOM 788 C CA . LYS A 1 100 ? -1.971 -15.817 -13.246 1.00 93.19 100 LYS A CA 1
ATOM 789 C C . LYS A 1 100 ? -0.667 -16.528 -13.626 1.00 93.19 100 LYS A C 1
ATOM 791 O O . LYS A 1 100 ? -0.363 -17.552 -13.032 1.00 93.19 100 LYS A O 1
ATOM 796 N N . GLU A 1 101 ? 0.095 -15.987 -14.576 1.00 92.81 101 GLU A N 1
ATOM 797 C CA . GLU A 1 101 ? 1.356 -16.566 -15.057 1.00 92.81 101 GLU A CA 1
ATOM 798 C C . GLU A 1 101 ? 2.533 -16.199 -14.143 1.00 92.81 101 GLU A C 1
ATOM 800 O O . GLU A 1 101 ? 3.376 -17.036 -13.836 1.00 92.81 101 GLU A O 1
ATOM 805 N N . HIS A 1 102 ? 2.601 -14.939 -13.699 1.00 91.81 102 HIS A N 1
ATOM 806 C CA . HIS A 1 102 ? 3.737 -14.420 -12.922 1.00 91.81 102 HIS A CA 1
ATOM 807 C C . HIS A 1 102 ? 3.424 -14.173 -11.437 1.00 91.81 102 HIS A C 1
ATOM 809 O O . HIS A 1 102 ? 4.273 -13.669 -10.695 1.00 91.81 102 HIS A O 1
ATOM 815 N N . HIS A 1 103 ? 2.202 -14.471 -10.990 1.00 90.69 103 HIS A N 1
ATOM 816 C CA . HIS A 1 103 ? 1.741 -14.350 -9.600 1.00 90.69 103 HIS A CA 1
ATOM 817 C C . HIS A 1 103 ? 1.990 -12.967 -8.967 1.00 90.69 103 HIS A C 1
ATOM 819 O O . HIS A 1 103 ? 2.234 -12.847 -7.770 1.00 90.69 103 HIS A O 1
ATOM 825 N N . GLY A 1 104 ? 1.987 -11.904 -9.777 1.00 89.25 104 GLY A N 1
ATOM 826 C CA . GLY A 1 104 ? 2.240 -10.531 -9.317 1.00 89.25 104 GLY A CA 1
ATOM 827 C C . GLY A 1 104 ? 3.691 -10.207 -8.917 1.00 89.25 104 GLY A C 1
ATOM 828 O O . GLY A 1 104 ? 3.977 -9.068 -8.532 1.00 89.25 104 GLY A O 1
ATOM 829 N N . PHE A 1 105 ? 4.646 -11.133 -9.054 1.00 90.50 105 PHE A N 1
ATOM 830 C CA . PHE A 1 105 ? 6.039 -10.894 -8.667 1.00 90.50 105 PHE A CA 1
ATOM 831 C C . PHE A 1 105 ? 6.919 -10.447 -9.838 1.00 90.50 105 PHE A C 1
ATOM 833 O O . PHE A 1 105 ? 6.910 -11.028 -10.917 1.00 90.50 105 PHE A O 1
ATOM 840 N N . PHE A 1 106 ? 7.748 -9.432 -9.577 1.00 90.75 106 PHE A N 1
ATOM 841 C CA . PHE A 1 106 ? 8.821 -8.994 -10.469 1.00 90.75 106 PHE A CA 1
ATOM 842 C C . PHE A 1 106 ? 10.124 -8.889 -9.707 1.00 90.75 106 PHE A C 1
ATOM 844 O O . PHE A 1 106 ? 10.176 -8.309 -8.611 1.00 90.75 106 PHE A O 1
ATOM 851 N N . TRP A 1 107 ? 11.165 -9.453 -10.308 1.00 89.88 107 TRP A N 1
ATOM 852 C CA . TRP A 1 107 ? 12.428 -9.698 -9.647 1.00 89.88 107 TRP A CA 1
ATOM 853 C C . TRP A 1 107 ? 13.602 -9.136 -10.444 1.00 89.88 107 TRP A C 1
ATOM 855 O O . TRP A 1 107 ? 13.837 -9.521 -11.587 1.00 89.88 107 TRP A O 1
ATOM 865 N N . ILE A 1 108 ? 14.378 -8.250 -9.816 1.00 88.69 108 ILE A N 1
ATOM 866 C CA . ILE A 1 108 ? 15.554 -7.624 -10.431 1.00 88.69 108 ILE A CA 1
ATOM 867 C C . ILE A 1 108 ? 16.816 -8.178 -9.758 1.00 88.69 108 ILE A C 1
ATOM 869 O O . ILE A 1 108 ? 17.123 -7.830 -8.616 1.00 88.69 108 ILE A O 1
ATOM 873 N N . LYS A 1 109 ? 17.572 -9.023 -10.474 1.00 89.06 109 LYS A N 1
ATOM 874 C CA . LYS A 1 109 ? 18.889 -9.541 -10.040 1.00 89.06 109 LYS A CA 1
ATOM 875 C C . LYS A 1 109 ? 20.021 -8.716 -10.638 1.00 89.06 109 LYS A C 1
ATOM 877 O O . LYS A 1 109 ? 19.924 -8.210 -11.749 1.00 89.06 109 LYS A O 1
ATOM 882 N N . GLY A 1 110 ? 21.122 -8.610 -9.903 1.00 87.25 110 GLY A N 1
ATOM 883 C CA . GLY A 1 110 ? 22.322 -7.919 -10.368 1.00 87.25 110 GLY A CA 1
ATOM 884 C C . GLY A 1 110 ? 23.370 -7.779 -9.272 1.00 87.25 110 GLY A C 1
ATOM 885 O O . GLY A 1 110 ? 23.060 -7.870 -8.080 1.00 87.25 110 GLY A O 1
ATOM 886 N N . ARG A 1 111 ? 24.618 -7.507 -9.660 1.00 87.56 111 ARG A N 1
ATOM 887 C CA . ARG A 1 111 ? 25.745 -7.358 -8.723 1.00 87.56 111 ARG A CA 1
ATOM 888 C C . ARG A 1 111 ? 25.537 -6.177 -7.756 1.00 87.56 111 ARG A C 1
ATOM 890 O O . ARG A 1 111 ? 24.766 -5.258 -8.067 1.00 87.56 111 ARG A O 1
ATOM 897 N N . PRO A 1 112 ? 26.166 -6.168 -6.570 1.00 84.75 112 PRO A N 1
ATOM 898 C CA . PRO A 1 112 ? 26.193 -4.984 -5.710 1.00 84.75 112 PRO A CA 1
ATOM 899 C C . PRO A 1 112 ? 26.661 -3.741 -6.488 1.00 84.75 112 PRO A C 1
ATOM 901 O O . PRO A 1 112 ? 27.442 -3.855 -7.426 1.00 84.75 112 PRO A O 1
ATOM 904 N N . GLY A 1 113 ? 26.129 -2.561 -6.160 1.00 81.81 113 GLY A N 1
ATOM 905 C CA . GLY A 1 113 ? 26.513 -1.303 -6.822 1.00 81.81 113 GLY A CA 1
ATOM 906 C C . GLY A 1 113 ? 25.916 -1.045 -8.217 1.00 81.81 113 GLY A C 1
ATOM 907 O O . GLY A 1 113 ? 25.978 0.081 -8.688 1.00 81.81 113 GLY A O 1
ATOM 908 N N . THR A 1 114 ? 25.241 -2.012 -8.850 1.00 86.38 114 THR A N 1
ATOM 909 C CA . THR A 1 114 ? 24.659 -1.863 -10.212 1.00 86.38 114 THR A CA 1
ATOM 910 C C . THR A 1 114 ? 23.398 -0.990 -10.304 1.00 86.38 114 THR A C 1
ATOM 912 O O . THR A 1 114 ? 22.747 -0.943 -11.342 1.00 86.38 114 THR A O 1
ATOM 915 N N . GLY A 1 115 ? 23.004 -0.310 -9.224 1.00 85.38 115 GLY A N 1
ATOM 916 C CA . GLY A 1 115 ? 21.850 0.595 -9.246 1.00 85.38 115 GLY A CA 1
ATOM 917 C C . GLY A 1 115 ? 20.472 -0.075 -9.145 1.00 85.38 115 GLY A C 1
ATOM 918 O O . GLY A 1 115 ? 19.473 0.557 -9.463 1.00 85.38 115 GLY A O 1
ATOM 919 N N . LYS A 1 116 ? 20.355 -1.315 -8.650 1.00 87.62 116 LYS A N 1
ATOM 920 C CA . LYS A 1 116 ? 19.048 -1.997 -8.483 1.00 87.62 116 LYS A CA 1
ATOM 921 C C . LYS A 1 116 ? 18.017 -1.182 -7.689 1.00 87.62 116 LYS A C 1
ATOM 923 O O . LYS A 1 116 ? 16.886 -1.025 -8.129 1.00 87.62 116 LYS A O 1
ATOM 928 N N . SER A 1 117 ? 18.408 -0.611 -6.548 1.00 83.38 117 SER A N 1
ATOM 929 C CA . SER A 1 117 ? 17.511 0.228 -5.732 1.00 83.38 117 SER A CA 1
ATOM 930 C C . SER A 1 117 ? 17.130 1.536 -6.434 1.00 83.38 117 SER A C 1
ATOM 932 O O . SER A 1 117 ? 16.036 2.053 -6.238 1.00 83.38 117 SER A O 1
ATOM 934 N N . ILE A 1 118 ? 18.025 2.051 -7.280 1.00 85.69 118 ILE A N 1
ATOM 935 C CA . ILE A 1 118 ? 17.796 3.234 -8.116 1.00 85.69 118 ILE A CA 1
ATOM 936 C C . ILE A 1 118 ? 16.767 2.905 -9.210 1.00 85.69 118 ILE A C 1
ATOM 938 O O . ILE A 1 118 ? 15.811 3.656 -9.392 1.00 85.69 118 ILE A O 1
ATOM 942 N N . MET A 1 119 ? 16.893 1.738 -9.849 1.00 88.56 119 MET A N 1
ATOM 943 C CA . MET A 1 119 ? 15.909 1.213 -10.799 1.00 88.56 119 MET A CA 1
ATOM 944 C C . MET A 1 119 ? 14.538 0.989 -10.143 1.00 88.56 119 MET A C 1
ATOM 946 O O . MET A 1 119 ? 13.517 1.402 -10.681 1.00 88.56 119 MET A O 1
ATOM 950 N N . MET A 1 120 ? 14.509 0.398 -8.946 1.00 87.38 120 MET A N 1
ATOM 951 C CA . MET A 1 120 ? 13.287 0.193 -8.162 1.00 87.38 120 MET A CA 1
ATOM 952 C C . MET A 1 120 ? 12.573 1.523 -7.861 1.00 87.38 120 MET A C 1
ATOM 954 O O . MET A 1 120 ? 11.366 1.643 -8.066 1.00 87.38 120 MET A O 1
ATOM 958 N N . LYS A 1 121 ? 13.318 2.545 -7.413 1.00 85.12 121 LYS A N 1
ATOM 959 C CA . LYS A 1 121 ? 12.776 3.892 -7.182 1.00 85.12 121 LYS A CA 1
ATOM 960 C C . LYS A 1 121 ? 12.224 4.499 -8.473 1.00 85.12 121 LYS A C 1
ATOM 962 O O . LYS A 1 121 ? 11.150 5.090 -8.445 1.00 85.12 121 LYS A O 1
ATOM 967 N N . PHE A 1 122 ? 12.931 4.350 -9.594 1.00 88.44 122 PHE A N 1
ATOM 968 C CA . PHE A 1 122 ? 12.450 4.809 -10.897 1.00 88.44 122 PHE A CA 1
ATOM 969 C C . PHE A 1 122 ? 11.112 4.158 -11.276 1.00 88.44 122 PHE A C 1
ATOM 971 O O . PHE A 1 122 ? 10.169 4.876 -11.600 1.00 88.44 122 PHE A O 1
ATOM 978 N N . LEU A 1 123 ? 11.000 2.830 -11.164 1.00 90.38 123 LEU A N 1
ATOM 979 C CA . LEU A 1 123 ? 9.755 2.119 -11.465 1.00 90.38 123 LEU A CA 1
ATOM 980 C C . LEU A 1 123 ? 8.598 2.554 -10.565 1.00 90.38 123 LEU A C 1
ATOM 982 O O . LEU A 1 123 ? 7.482 2.684 -11.051 1.00 90.38 123 LEU A O 1
ATOM 986 N N . PHE A 1 124 ? 8.850 2.818 -9.282 1.00 88.56 124 PHE A N 1
ATOM 987 C CA . PHE A 1 124 ? 7.828 3.347 -8.377 1.00 88.56 124 PHE A CA 1
ATOM 988 C C . PHE A 1 124 ? 7.291 4.717 -8.829 1.00 88.56 124 PHE A C 1
ATOM 990 O O . PHE A 1 124 ? 6.082 4.946 -8.810 1.00 88.56 124 PHE A O 1
ATOM 997 N N . TRP A 1 125 ? 8.164 5.625 -9.273 1.00 87.62 125 TRP A N 1
ATOM 998 C CA . TRP A 1 125 ? 7.728 6.929 -9.783 1.00 87.62 125 TRP A CA 1
ATOM 999 C C . TRP A 1 125 ? 6.967 6.820 -11.104 1.00 87.62 125 TRP A C 1
ATOM 1001 O O . TRP A 1 125 ? 5.946 7.487 -11.268 1.00 87.62 125 TRP A O 1
ATOM 1011 N N . GLU A 1 126 ? 7.414 5.961 -12.023 1.00 89.19 126 GLU A N 1
ATOM 1012 C CA . GLU A 1 126 ? 6.686 5.716 -13.273 1.00 89.19 126 GLU A CA 1
ATOM 1013 C C . GLU A 1 126 ? 5.330 5.044 -13.013 1.00 89.19 126 GLU A C 1
ATOM 1015 O O . GLU A 1 126 ? 4.332 5.429 -13.618 1.00 89.19 126 GLU A O 1
ATOM 1020 N N . ALA A 1 127 ? 5.251 4.127 -12.046 1.00 89.19 127 ALA A N 1
ATOM 1021 C CA . ALA A 1 127 ? 4.004 3.537 -11.563 1.00 89.19 127 ALA A CA 1
ATOM 1022 C C . ALA A 1 127 ? 3.025 4.608 -11.054 1.00 89.19 127 ALA A C 1
ATOM 1024 O O . ALA A 1 127 ? 1.894 4.671 -11.527 1.00 89.19 127 ALA A O 1
ATOM 1025 N N . LYS A 1 128 ? 3.474 5.506 -10.164 1.00 87.06 128 LYS A N 1
ATOM 1026 C CA . LYS A 1 128 ? 2.648 6.626 -9.670 1.00 87.06 128 LYS A CA 1
ATOM 1027 C C . LYS A 1 128 ? 2.157 7.555 -10.783 1.00 87.06 128 LYS A C 1
ATOM 1029 O O . LYS A 1 128 ? 1.103 8.162 -10.637 1.00 87.06 128 LYS A O 1
ATOM 1034 N N . LYS A 1 129 ? 2.929 7.710 -11.862 1.00 87.94 129 LYS A N 1
ATOM 1035 C CA . LYS A 1 129 ? 2.582 8.588 -12.987 1.00 87.94 129 LYS A CA 1
ATOM 1036 C C . LYS A 1 129 ? 1.607 7.935 -13.971 1.00 87.94 129 LYS A C 1
ATOM 1038 O O . LYS A 1 129 ? 0.747 8.622 -14.518 1.00 87.94 129 LYS A O 1
ATOM 1043 N N . SER A 1 130 ? 1.793 6.647 -14.245 1.00 87.56 130 SER A N 1
ATOM 1044 C CA . SER A 1 130 ? 1.091 5.930 -15.317 1.00 87.56 130 SER A CA 1
ATOM 1045 C C . SER A 1 130 ? -0.192 5.243 -14.856 1.00 87.56 130 SER A C 1
ATOM 1047 O O . SER A 1 130 ? -1.161 5.229 -15.610 1.00 87.56 130 SER A O 1
ATOM 1049 N N . MET A 1 131 ? -0.241 4.732 -13.623 1.00 87.06 131 MET A N 1
ATOM 1050 C CA . MET A 1 131 ? -1.405 4.019 -13.086 1.00 87.06 131 MET A CA 1
ATOM 1051 C C . MET A 1 131 ? -2.401 4.988 -12.441 1.00 87.06 131 MET A C 1
ATOM 1053 O O . MET A 1 131 ? -2.575 5.026 -11.222 1.00 87.06 131 MET A O 1
ATOM 1057 N N . LYS A 1 132 ? -3.030 5.824 -13.274 1.00 84.62 132 LYS A N 1
ATOM 1058 C CA . LYS A 1 132 ? -4.108 6.716 -12.829 1.00 84.62 132 LYS A CA 1
ATOM 1059 C C . LYS A 1 132 ? -5.307 5.880 -12.376 1.00 84.62 132 LYS A C 1
ATOM 1061 O O . LYS A 1 132 ? -5.705 4.961 -13.079 1.00 84.62 132 LYS A O 1
ATOM 1066 N N . GLY A 1 133 ? -5.868 6.213 -11.215 1.00 85.19 133 GLY A N 1
ATOM 1067 C CA . GLY A 1 133 ? -6.991 5.475 -10.626 1.00 85.19 133 GLY A CA 1
ATOM 1068 C C . GLY A 1 133 ? -6.595 4.222 -9.837 1.00 85.19 133 GLY A C 1
ATOM 1069 O O . GLY A 1 133 ? -7.472 3.536 -9.335 1.00 85.19 133 GLY A O 1
ATOM 1070 N N . SER A 1 134 ? -5.299 3.919 -9.689 1.00 89.69 134 SER A N 1
ATOM 1071 C CA . SER A 1 134 ? -4.827 2.803 -8.859 1.00 89.69 134 SER A CA 1
ATOM 1072 C C . SER A 1 134 ? -4.096 3.288 -7.608 1.00 89.69 134 SER A C 1
ATOM 1074 O O . SER A 1 134 ? -3.350 4.272 -7.633 1.00 89.69 134 SER A O 1
ATOM 1076 N N . ILE A 1 135 ? -4.232 2.542 -6.511 1.00 91.12 135 ILE A N 1
ATOM 1077 C CA . ILE A 1 135 ? -3.498 2.800 -5.269 1.00 91.12 135 ILE A CA 1
ATOM 1078 C C . ILE A 1 135 ? -2.091 2.203 -5.378 1.00 91.12 135 ILE A C 1
ATOM 1080 O O . ILE A 1 135 ? -1.882 0.998 -5.275 1.00 91.12 135 ILE A O 1
ATOM 1084 N N . VAL A 1 136 ? -1.087 3.063 -5.564 1.00 90.81 136 VAL A N 1
ATOM 1085 C CA . VAL A 1 136 ? 0.326 2.646 -5.601 1.00 90.81 136 VAL A CA 1
ATOM 1086 C C . VAL A 1 136 ? 0.961 2.824 -4.224 1.00 90.81 136 VAL A C 1
ATOM 1088 O O . VAL A 1 136 ? 1.233 3.954 -3.817 1.00 90.81 136 VAL A O 1
ATOM 1091 N N . MET A 1 137 ? 1.235 1.734 -3.511 1.00 91.12 137 MET A N 1
ATOM 1092 C CA . MET A 1 137 ? 1.918 1.756 -2.207 1.00 91.12 137 MET A CA 1
ATOM 1093 C C . MET A 1 137 ? 3.357 1.254 -2.315 1.00 91.12 137 MET A C 1
ATOM 1095 O O . MET A 1 137 ? 3.700 0.500 -3.228 1.00 91.12 137 MET A O 1
ATOM 1099 N N . SER A 1 138 ? 4.219 1.659 -1.383 1.00 88.81 138 SER A N 1
ATOM 1100 C CA . SER A 1 138 ? 5.604 1.182 -1.356 1.00 88.81 138 SER A CA 1
ATOM 1101 C C . SER A 1 138 ? 6.185 1.078 0.044 1.00 88.81 138 SER A C 1
ATOM 1103 O O . SER A 1 138 ? 5.895 1.8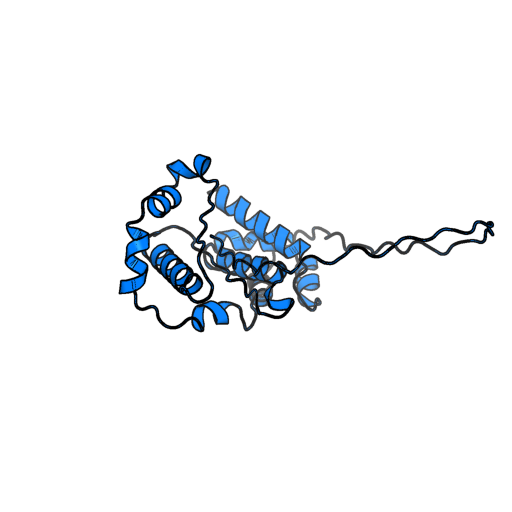94 0.911 1.00 88.81 138 SER A O 1
ATOM 1105 N N . PHE A 1 139 ? 7.080 0.111 0.223 1.00 86.25 139 PHE A N 1
ATOM 1106 C CA . PHE A 1 139 ? 7.962 0.011 1.376 1.00 86.25 139 PHE A CA 1
ATOM 1107 C C . PHE A 1 139 ? 9.328 -0.497 0.911 1.00 86.25 139 PHE A C 1
ATOM 1109 O O . PHE A 1 139 ? 9.413 -1.425 0.105 1.00 86.25 139 PHE A O 1
ATOM 1116 N N . PHE A 1 140 ? 10.407 0.111 1.404 1.00 81.25 140 PHE A N 1
ATOM 1117 C CA . PHE A 1 140 ? 11.771 -0.235 1.006 1.00 81.25 140 PHE A CA 1
ATOM 1118 C C . PHE A 1 140 ? 12.536 -0.802 2.198 1.00 81.25 140 PHE A C 1
ATOM 1120 O O . PHE A 1 140 ? 13.003 -0.052 3.053 1.00 81.25 140 PHE A O 1
ATOM 1127 N N . PHE A 1 141 ? 12.735 -2.121 2.214 1.00 78.88 141 PHE A N 1
ATOM 1128 C CA . PHE A 1 141 ? 13.584 -2.764 3.215 1.00 78.88 141 PHE A CA 1
ATOM 1129 C C . PHE A 1 141 ? 15.024 -2.241 3.147 1.00 78.88 141 PHE A C 1
ATOM 1131 O O . PHE A 1 141 ? 15.606 -2.063 2.064 1.00 78.88 141 PHE A O 1
ATOM 1138 N N . ASN A 1 142 ? 15.629 -2.039 4.319 1.00 71.50 142 ASN A N 1
ATOM 1139 C CA . ASN A 1 142 ? 17.058 -1.798 4.429 1.00 71.50 142 ASN A CA 1
ATOM 1140 C C . ASN A 1 142 ? 17.766 -3.040 4.969 1.00 71.50 142 ASN A C 1
ATOM 1142 O O . ASN A 1 142 ? 17.878 -3.239 6.173 1.00 71.50 142 ASN A O 1
ATOM 1146 N N . ALA A 1 143 ? 18.311 -3.858 4.067 1.00 65.81 143 ALA A N 1
ATOM 1147 C CA . ALA A 1 143 ? 19.067 -5.052 4.447 1.00 65.81 143 ALA A CA 1
ATOM 1148 C C . ALA A 1 143 ? 20.295 -4.744 5.332 1.00 65.81 143 ALA A C 1
ATOM 1150 O O . ALA A 1 143 ? 20.742 -5.613 6.081 1.00 65.81 143 ALA A O 1
ATOM 1151 N N . ARG A 1 144 ? 20.821 -3.511 5.267 1.00 65.06 144 ARG A N 1
ATOM 1152 C CA . ARG A 1 144 ? 21.971 -3.039 6.058 1.00 65.06 144 ARG A CA 1
ATOM 1153 C C . ARG A 1 144 ? 21.574 -2.254 7.311 1.00 65.06 144 ARG A C 1
ATOM 1155 O O . ARG A 1 144 ? 22.453 -1.817 8.040 1.00 65.06 144 ARG A O 1
ATOM 1162 N N . GLY A 1 145 ? 20.278 -2.048 7.532 1.00 63.56 145 GLY A N 1
ATOM 1163 C CA . GLY A 1 145 ? 19.765 -1.395 8.729 1.00 63.56 145 GLY A CA 1
ATOM 1164 C C . GLY A 1 145 ? 19.759 -2.319 9.944 1.00 63.56 145 GLY A C 1
ATOM 1165 O O . GLY A 1 145 ? 19.896 -3.542 9.808 1.00 63.56 145 GLY A O 1
ATOM 1166 N N . GLY A 1 146 ? 19.577 -1.726 11.127 1.00 62.28 146 GLY A N 1
ATOM 1167 C CA . GLY A 1 146 ? 19.331 -2.472 12.365 1.00 62.28 146 GLY A CA 1
ATOM 1168 C C . GLY A 1 146 ? 18.033 -3.283 12.300 1.00 62.28 146 GLY A C 1
ATOM 1169 O O . GLY A 1 146 ? 17.257 -3.147 11.353 1.00 62.28 146 GLY A O 1
ATOM 1170 N N . ASP A 1 147 ? 17.775 -4.117 13.306 1.00 58.44 147 ASP A N 1
ATOM 1171 C CA . ASP A 1 147 ? 16.614 -5.026 13.333 1.00 58.44 147 ASP A CA 1
ATOM 1172 C C . ASP A 1 147 ? 15.281 -4.289 13.153 1.00 58.44 147 ASP A C 1
ATOM 1174 O O . ASP A 1 147 ? 14.377 -4.762 12.461 1.00 58.44 147 ASP A O 1
ATOM 1178 N N . LEU A 1 148 ? 15.215 -3.050 13.645 1.00 55.44 148 LEU A N 1
ATOM 1179 C CA . LEU A 1 148 ? 14.072 -2.170 13.456 1.00 55.44 148 LEU A CA 1
ATOM 1180 C C . LEU A 1 148 ? 13.821 -1.821 11.980 1.00 55.44 148 LEU A C 1
ATOM 1182 O O . LEU A 1 148 ? 12.681 -1.610 11.608 1.00 55.44 148 LEU A O 1
ATOM 1186 N N . GLU A 1 149 ? 14.830 -1.759 11.107 1.00 53.62 149 GLU A N 1
ATOM 1187 C CA . GLU A 1 149 ? 14.666 -1.487 9.663 1.00 53.62 149 GLU A CA 1
ATOM 1188 C C . GLU A 1 149 ? 14.352 -2.749 8.831 1.00 53.62 149 GLU A C 1
ATOM 1190 O O . GLU A 1 149 ? 14.072 -2.651 7.631 1.00 53.62 149 GLU A O 1
ATOM 1195 N N . LYS A 1 150 ? 14.371 -3.926 9.472 1.00 58.94 150 LYS A N 1
ATOM 1196 C CA . LYS A 1 150 ? 14.033 -5.238 8.891 1.00 58.94 150 LYS A CA 1
ATOM 1197 C C . LYS A 1 150 ? 12.692 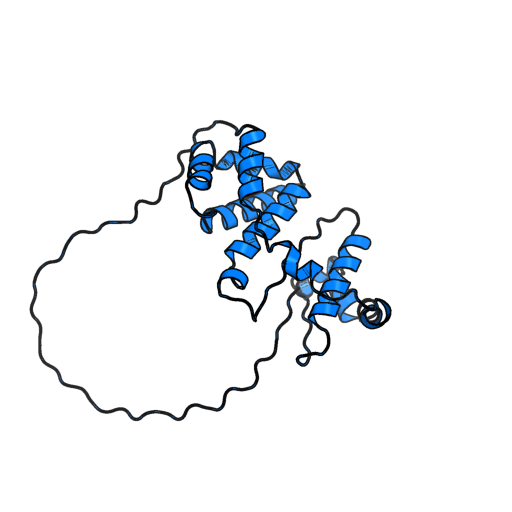-5.785 9.387 1.00 58.94 150 LYS A C 1
ATOM 1199 O O . LYS A 1 150 ? 12.277 -6.850 8.939 1.00 58.94 150 LYS A O 1
ATOM 1204 N N . SER A 1 151 ? 12.019 -5.073 10.288 1.00 75.12 151 SER A N 1
ATOM 1205 C CA . SER A 1 151 ? 10.795 -5.556 10.920 1.00 75.12 151 SER A CA 1
ATOM 1206 C C . SER A 1 151 ? 9.585 -5.534 9.978 1.00 75.12 151 SER A C 1
ATOM 1208 O O . SER A 1 151 ? 9.297 -4.534 9.310 1.00 75.12 151 SER A O 1
ATOM 1210 N N . THR A 1 152 ? 8.828 -6.632 9.988 1.00 83.62 152 THR A N 1
ATOM 1211 C CA . THR A 1 152 ? 7.503 -6.747 9.365 1.00 83.62 152 THR A CA 1
ATOM 1212 C C . THR A 1 152 ? 6.501 -5.754 9.949 1.00 83.62 152 THR A C 1
ATOM 1214 O O . THR A 1 152 ? 5.633 -5.282 9.220 1.00 83.62 152 THR A O 1
ATOM 1217 N N . THR A 1 153 ? 6.656 -5.349 11.212 1.00 87.31 153 THR A N 1
ATOM 1218 C CA . THR A 1 153 ? 5.841 -4.313 11.865 1.00 87.31 153 THR A CA 1
ATOM 1219 C C . THR A 1 153 ? 5.848 -3.014 11.060 1.00 87.31 153 THR A C 1
ATOM 1221 O O . THR A 1 153 ? 4.799 -2.452 10.753 1.00 87.31 153 THR A O 1
ATOM 1224 N N . ARG A 1 154 ? 7.028 -2.545 10.629 1.00 86.06 154 ARG A N 1
ATOM 1225 C CA . ARG A 1 154 ? 7.145 -1.300 9.849 1.00 86.06 154 ARG A CA 1
ATOM 1226 C C . ARG A 1 154 ? 6.559 -1.418 8.455 1.00 86.06 154 ARG A C 1
ATOM 1228 O O . ARG A 1 154 ? 6.013 -0.431 7.966 1.00 86.06 154 ARG A O 1
ATOM 1235 N N . LEU A 1 155 ? 6.679 -2.597 7.839 1.00 88.25 155 LEU A N 1
ATOM 1236 C CA . LEU A 1 155 ? 6.023 -2.888 6.568 1.00 88.25 155 LEU A CA 1
ATOM 1237 C C . LEU A 1 155 ? 4.512 -2.697 6.725 1.00 88.25 155 LEU A C 1
ATOM 1239 O O . LEU A 1 155 ? 3.941 -1.884 6.004 1.00 88.25 155 LEU A O 1
ATOM 1243 N N . TYR A 1 156 ? 3.886 -3.384 7.686 1.00 92.31 156 TYR A N 1
ATOM 1244 C CA . TYR A 1 156 ? 2.440 -3.285 7.885 1.00 92.31 156 TYR A CA 1
ATOM 1245 C C . TYR A 1 156 ? 2.006 -1.868 8.253 1.00 92.31 156 TYR A C 1
ATOM 1247 O O . TYR A 1 156 ? 1.091 -1.356 7.626 1.00 92.31 156 TYR A O 1
ATOM 1255 N N . ARG A 1 157 ? 2.698 -1.186 9.176 1.00 91.69 157 ARG A N 1
ATOM 1256 C CA . ARG A 1 157 ? 2.389 0.214 9.530 1.00 91.69 157 ARG A CA 1
ATOM 1257 C C . ARG A 1 157 ? 2.418 1.141 8.322 1.00 91.69 157 ARG A C 1
ATOM 1259 O O . ARG A 1 157 ? 1.504 1.929 8.119 1.00 91.69 157 ARG A O 1
ATOM 1266 N N . SER A 1 158 ? 3.485 1.050 7.528 1.00 91.12 158 SER A N 1
ATOM 1267 C CA . SER A 1 158 ? 3.682 1.922 6.373 1.00 91.12 158 SER A CA 1
ATOM 1268 C C . SER A 1 158 ? 2.673 1.644 5.264 1.00 91.12 158 SER A C 1
ATOM 1270 O O . SER A 1 158 ? 2.177 2.593 4.661 1.00 91.12 158 SER A O 1
ATOM 1272 N N . LEU A 1 159 ? 2.372 0.372 4.985 1.00 93.31 159 LEU A N 1
ATOM 1273 C CA . LEU A 1 159 ? 1.394 0.008 3.961 1.00 93.31 159 LEU A CA 1
ATOM 1274 C C . LEU A 1 159 ? -0.037 0.301 4.412 1.00 93.31 159 LEU A C 1
ATOM 1276 O O . LEU A 1 159 ? -0.795 0.855 3.627 1.00 93.31 159 LEU A O 1
ATOM 1280 N N . LEU A 1 160 ? -0.388 0.000 5.664 1.00 95.25 160 LEU A N 1
ATOM 1281 C CA . LEU A 1 160 ? -1.699 0.319 6.226 1.00 95.25 160 LEU A CA 1
ATOM 1282 C C . LEU A 1 160 ? -1.951 1.825 6.191 1.00 95.25 160 LEU A C 1
ATOM 1284 O O . LEU A 1 160 ? -2.974 2.249 5.673 1.00 95.25 160 LEU A O 1
ATOM 1288 N N . LEU A 1 161 ? -1.000 2.641 6.651 1.00 94.56 161 LEU A N 1
ATOM 1289 C CA . LEU A 1 161 ? -1.165 4.092 6.610 1.00 94.56 161 LEU A CA 1
ATOM 1290 C C . LEU A 1 161 ? -1.343 4.612 5.176 1.00 94.56 161 LEU A C 1
ATOM 1292 O O . LEU A 1 161 ? -2.270 5.371 4.919 1.00 94.56 161 LEU A O 1
ATOM 1296 N N . GLN A 1 162 ? -0.498 4.173 4.234 1.00 93.69 162 GLN A N 1
ATOM 1297 C CA . GLN A 1 162 ? -0.624 4.565 2.824 1.00 93.69 162 GLN A CA 1
ATOM 1298 C C . GLN A 1 162 ? -1.959 4.141 2.208 1.00 93.69 162 GLN A C 1
ATOM 1300 O O . GLN A 1 162 ? -2.438 4.824 1.306 1.00 93.69 162 GLN A O 1
ATOM 1305 N N . LEU A 1 163 ? -2.518 3.009 2.638 1.00 95.00 163 LEU A N 1
ATOM 1306 C CA . LEU A 1 163 ? -3.812 2.522 2.177 1.00 95.00 163 LEU A CA 1
ATOM 1307 C C . LEU A 1 163 ? -4.934 3.421 2.697 1.00 95.00 163 LEU A C 1
ATOM 1309 O O . LEU A 1 163 ? -5.663 3.985 1.890 1.00 95.00 163 LEU A O 1
ATOM 1313 N N . LEU A 1 164 ? -4.996 3.631 4.016 1.00 94.56 164 LEU A N 1
ATOM 1314 C CA . LEU A 1 164 ? -6.016 4.460 4.667 1.00 94.56 164 LEU A CA 1
ATOM 1315 C C . LEU A 1 164 ? -5.989 5.917 4.169 1.00 94.56 164 LEU A C 1
ATOM 1317 O O . LEU A 1 164 ? -7.031 6.524 3.957 1.00 94.56 164 LEU A O 1
ATOM 1321 N N . GLU A 1 165 ? -4.802 6.481 3.920 1.00 92.94 165 GLU A N 1
ATOM 1322 C CA . GLU A 1 165 ? -4.663 7.838 3.368 1.00 92.94 165 GLU A CA 1
ATOM 1323 C C . GLU A 1 165 ? -5.148 7.958 1.915 1.00 92.94 165 GLU A C 1
ATOM 1325 O O . GLU A 1 165 ? -5.567 9.034 1.491 1.00 92.94 165 GLU A O 1
ATOM 1330 N N . LYS A 1 166 ? -5.037 6.885 1.122 1.00 92.81 166 LYS A N 1
ATOM 1331 C CA . LYS A 1 166 ? -5.372 6.892 -0.315 1.00 92.81 166 LYS A CA 1
ATOM 1332 C C . LYS A 1 166 ? -6.775 6.386 -0.618 1.00 92.81 166 LYS A C 1
ATOM 1334 O O . LYS A 1 166 ? -7.280 6.696 -1.692 1.00 92.81 166 LYS A O 1
ATOM 1339 N N . ALA A 1 167 ? -7.357 5.635 0.307 1.00 93.62 167 ALA A N 1
ATOM 1340 C CA . ALA A 1 167 ? -8.714 5.115 0.281 1.00 93.62 167 ALA A CA 1
ATOM 1341 C C . ALA A 1 167 ? -9.399 5.455 1.616 1.00 93.62 167 ALA A C 1
ATOM 1343 O O . ALA A 1 167 ? -9.513 4.580 2.482 1.00 93.62 167 ALA A O 1
ATOM 1344 N N . PRO A 1 168 ? -9.812 6.721 1.832 1.00 91.88 168 PRO A N 1
ATOM 1345 C CA . PRO A 1 168 ? -10.424 7.157 3.091 1.00 91.88 168 PRO A CA 1
ATOM 1346 C C . PRO A 1 168 ? -11.668 6.352 3.476 1.00 91.88 168 PRO A C 1
ATOM 1348 O O . PRO A 1 168 ? -11.980 6.201 4.654 1.00 91.88 168 PRO A O 1
ATOM 1351 N N . GLU A 1 169 ? -12.362 5.781 2.494 1.00 90.69 169 GLU A N 1
ATOM 1352 C CA . GLU A 1 169 ? -13.496 4.894 2.707 1.00 90.69 169 GLU A CA 1
ATOM 1353 C C . GLU A 1 169 ? -13.119 3.608 3.444 1.00 90.69 169 GLU A C 1
ATOM 1355 O O . GLU A 1 169 ? -13.998 2.980 4.015 1.00 90.69 169 GLU A O 1
ATOM 1360 N N . THR A 1 170 ? -11.840 3.223 3.493 1.00 93.25 170 THR A N 1
ATOM 1361 C CA . THR A 1 170 ? -11.366 2.072 4.278 1.00 93.25 170 THR A CA 1
ATOM 1362 C C . THR A 1 170 ? -11.120 2.407 5.753 1.00 93.25 170 THR A C 1
ATOM 1364 O O . THR A 1 170 ? -10.946 1.490 6.547 1.00 93.25 170 THR A O 1
ATOM 1367 N N . CYS A 1 171 ? -11.166 3.678 6.176 1.00 92.38 171 CYS A N 1
ATOM 1368 C CA . CYS A 1 171 ? -10.881 4.078 7.564 1.00 92.38 171 CYS A CA 1
ATOM 1369 C C . CYS A 1 171 ? -11.845 3.490 8.605 1.00 92.38 171 CYS A C 1
ATOM 1371 O O . CYS A 1 171 ? -11.430 3.246 9.737 1.00 92.38 171 CYS A O 1
ATOM 1373 N N . HIS A 1 172 ? -13.088 3.175 8.227 1.00 90.94 172 HIS A N 1
ATOM 1374 C CA . HIS A 1 172 ? -14.070 2.556 9.129 1.00 90.94 172 HIS A CA 1
ATOM 1375 C C . HIS A 1 172 ? -13.647 1.167 9.632 1.00 90.94 172 HIS A C 1
ATOM 1377 O O . HIS A 1 172 ? -14.175 0.686 10.629 1.00 90.94 172 HIS A O 1
ATOM 1383 N N . ILE A 1 173 ? -12.658 0.513 9.006 1.00 93.44 173 ILE A N 1
ATOM 1384 C CA . ILE A 1 173 ? -12.093 -0.734 9.547 1.00 93.44 173 ILE A CA 1
ATOM 1385 C C . ILE A 1 173 ? -11.500 -0.538 10.947 1.00 93.44 173 ILE A C 1
ATOM 1387 O O . ILE A 1 173 ? -11.358 -1.508 11.688 1.00 93.44 173 ILE A O 1
ATOM 1391 N N . LEU A 1 174 ? -11.161 0.702 11.323 1.00 93.44 174 LEU A N 1
ATOM 1392 C CA . LEU A 1 174 ? -10.686 1.035 12.661 1.00 93.44 174 LEU A CA 1
ATOM 1393 C C . LEU A 1 174 ? -11.797 0.950 13.715 1.00 93.44 174 LEU A C 1
ATOM 1395 O O . LEU A 1 174 ? -11.494 0.648 14.868 1.00 93.44 174 LEU A O 1
ATOM 1399 N N . ASP A 1 175 ? -13.064 1.138 13.330 1.00 92.12 175 ASP A N 1
ATOM 1400 C CA . ASP A 1 175 ? -14.207 1.049 14.248 1.00 92.12 175 ASP A CA 1
ATOM 1401 C C . ASP A 1 175 ? -14.350 -0.348 14.851 1.00 92.12 175 ASP A C 1
ATOM 1403 O O . ASP A 1 175 ? -14.799 -0.481 15.985 1.00 92.12 175 ASP A O 1
ATOM 1407 N N . HIS A 1 176 ? -13.871 -1.381 14.146 1.00 91.38 176 HIS A N 1
ATOM 1408 C CA . HIS A 1 176 ? -13.824 -2.755 14.647 1.00 91.38 176 HIS A CA 1
ATOM 1409 C C . HIS A 1 176 ? -13.075 -2.887 15.983 1.00 91.38 176 HIS A C 1
ATOM 1411 O O . HIS A 1 176 ? -13.365 -3.778 16.775 1.00 91.38 176 HIS A O 1
ATOM 1417 N N . TYR A 1 177 ? -12.101 -2.013 16.241 1.00 90.81 177 TYR A N 1
ATOM 1418 C CA . TYR A 1 177 ? -11.320 -2.048 17.473 1.00 90.81 177 TYR A CA 1
ATOM 1419 C C . TYR A 1 177 ? -12.023 -1.367 18.648 1.00 90.81 177 TYR A C 1
ATOM 1421 O O . TYR A 1 177 ? -11.628 -1.592 19.793 1.00 90.81 177 TYR A O 1
ATOM 1429 N N . GLY A 1 178 ? -13.039 -0.541 18.381 1.00 90.69 178 GLY A N 1
ATOM 1430 C CA . GLY A 1 178 ? -13.778 0.204 19.390 1.00 90.69 178 GLY A CA 1
ATOM 1431 C C . GLY A 1 178 ? -12.887 1.026 20.329 1.00 90.69 178 GLY A C 1
ATOM 1432 O O . GLY A 1 178 ? -11.688 1.244 20.118 1.00 90.69 178 GLY A O 1
ATOM 1433 N N . THR A 1 179 ? -13.482 1.491 21.427 1.00 90.00 179 THR A N 1
ATOM 1434 C CA . THR A 1 179 ? -12.754 2.289 22.430 1.00 90.00 179 THR A CA 1
ATOM 1435 C C . THR A 1 179 ? -11.685 1.462 23.155 1.00 90.00 179 THR A C 1
ATOM 1437 O O . THR A 1 179 ? -10.627 1.986 23.506 1.00 90.00 179 THR A O 1
ATOM 1440 N N . SER A 1 180 ? -11.927 0.165 23.354 1.00 88.81 180 SER A N 1
ATOM 1441 C CA . SER A 1 180 ? -10.994 -0.745 24.020 1.00 88.81 180 SER A CA 1
ATOM 1442 C C . SER A 1 180 ? -9.691 -0.911 23.228 1.00 88.81 180 SER A C 1
ATOM 1444 O O . SER A 1 180 ? -8.604 -0.741 23.785 1.00 88.81 180 SER A O 1
ATOM 1446 N N . GLY A 1 181 ? -9.777 -1.152 21.919 1.00 89.81 181 GLY A N 1
ATOM 1447 C CA . GLY A 1 181 ? -8.617 -1.259 21.041 1.00 89.81 181 GLY A CA 1
ATOM 1448 C C . GLY A 1 181 ? -7.923 0.081 20.795 1.00 89.81 181 GLY A C 1
ATOM 1449 O O . GLY A 1 181 ? -6.692 0.118 20.755 1.00 89.81 181 GLY A O 1
ATOM 1450 N N . PHE A 1 182 ? -8.673 1.188 20.732 1.00 90.81 182 PHE A N 1
ATOM 1451 C CA . PHE A 1 182 ? -8.098 2.538 20.739 1.00 90.81 182 PHE A CA 1
ATOM 1452 C C . PHE A 1 182 ? -7.202 2.761 21.967 1.00 90.81 182 PHE A C 1
ATOM 1454 O O . PHE A 1 182 ? -6.035 3.128 21.825 1.00 90.81 182 PHE A O 1
ATOM 1461 N N . ASN A 1 183 ? -7.716 2.471 23.167 1.00 90.12 183 ASN A N 1
ATOM 1462 C CA . ASN A 1 183 ? -6.957 2.613 24.410 1.00 90.12 183 ASN A CA 1
ATOM 1463 C C . ASN A 1 183 ? -5.756 1.658 24.451 1.00 90.12 183 ASN A C 1
ATOM 1465 O O . ASN A 1 183 ? -4.661 2.074 24.816 1.00 90.12 183 ASN A O 1
ATOM 1469 N N . ALA A 1 184 ? -5.914 0.407 24.007 1.00 89.81 184 ALA A N 1
ATOM 1470 C CA . ALA A 1 184 ? -4.805 -0.544 23.931 1.00 89.81 184 ALA A CA 1
ATOM 1471 C C . ALA A 1 184 ? -3.671 -0.040 23.021 1.00 89.81 184 ALA A C 1
ATOM 1473 O O . ALA A 1 184 ? -2.498 -0.128 23.381 1.00 89.81 184 ALA A O 1
ATOM 1474 N N . ILE A 1 185 ? -4.012 0.536 21.864 1.00 89.25 185 ILE A N 1
ATOM 1475 C CA . ILE A 1 185 ? -3.037 1.160 20.966 1.00 89.25 185 ILE A CA 1
ATOM 1476 C C . ILE A 1 185 ? -2.413 2.392 21.606 1.00 89.25 185 ILE A C 1
ATOM 1478 O O . ILE A 1 185 ? -1.224 2.604 21.403 1.00 89.25 185 ILE A O 1
ATOM 1482 N N . LYS A 1 186 ? -3.175 3.206 22.339 1.00 88.62 186 LYS A N 1
ATOM 1483 C CA . LYS A 1 186 ? -2.693 4.442 22.966 1.00 88.62 186 LYS A CA 1
ATOM 1484 C C . LYS A 1 186 ? -1.671 4.176 24.071 1.00 88.62 186 LYS A C 1
ATOM 1486 O O . LYS A 1 186 ? -0.607 4.792 24.058 1.00 88.62 186 LYS A O 1
ATOM 1491 N N . GLU A 1 187 ? -1.976 3.232 24.959 1.00 88.06 187 GLU A N 1
ATOM 1492 C CA . GLU A 1 187 ? -1.138 2.872 26.111 1.00 88.06 187 GLU A CA 1
ATOM 1493 C C . GLU A 1 187 ? 0.088 2.033 25.723 1.00 88.06 187 GLU A C 1
ATOM 1495 O O . GLU A 1 187 ? 1.103 2.032 26.420 1.00 88.06 187 GLU A O 1
ATOM 1500 N N . ALA A 1 188 ? 0.031 1.313 24.599 1.00 86.06 188 ALA A N 1
ATOM 1501 C CA . ALA A 1 188 ? 1.173 0.547 24.123 1.00 86.06 188 ALA A CA 1
ATOM 1502 C C . ALA A 1 188 ? 2.343 1.457 23.705 1.00 86.06 188 ALA A C 1
ATOM 1504 O O . ALA A 1 188 ? 2.165 2.596 23.269 1.00 86.06 188 ALA A O 1
ATOM 1505 N N . SER A 1 189 ? 3.571 0.937 23.755 1.00 82.94 189 SER A N 1
ATOM 1506 C CA . SER A 1 189 ? 4.725 1.617 23.152 1.00 82.94 189 SER A CA 1
ATOM 1507 C C . SER A 1 189 ? 4.659 1.615 21.622 1.00 82.94 189 SER A C 1
ATOM 1509 O O . SER A 1 189 ? 5.158 2.541 20.984 1.00 82.94 189 SER A O 1
ATOM 1511 N N . ASP A 1 190 ? 4.023 0.595 21.039 1.00 83.50 190 ASP A N 1
ATOM 1512 C CA . ASP A 1 190 ? 3.861 0.436 19.599 1.00 83.50 190 ASP A CA 1
ATOM 1513 C C . ASP A 1 190 ? 2.546 -0.282 19.239 1.00 83.50 190 ASP A C 1
ATOM 1515 O O . ASP A 1 190 ? 1.929 -0.931 20.084 1.00 83.50 190 ASP A O 1
ATOM 1519 N N . TRP A 1 191 ? 2.112 -0.183 17.978 1.00 89.12 191 TRP A N 1
ATOM 1520 C CA . TRP A 1 191 ? 0.969 -0.955 17.473 1.00 89.12 191 TRP A CA 1
ATOM 1521 C C . TRP A 1 191 ? 1.281 -2.461 17.531 1.00 89.12 191 TRP A C 1
ATOM 1523 O O . TRP A 1 191 ? 2.272 -2.884 16.929 1.00 89.12 191 TRP A O 1
ATOM 1533 N N . PRO A 1 192 ? 0.432 -3.293 18.162 1.00 88.25 192 PRO A N 1
ATOM 1534 C CA . PRO A 1 192 ? 0.649 -4.736 18.188 1.00 88.25 192 PRO A CA 1
ATOM 1535 C C . PRO A 1 192 ? 0.639 -5.353 16.781 1.00 88.25 192 PRO A C 1
ATOM 1537 O O . PRO A 1 192 ? -0.290 -5.134 16.002 1.00 88.25 192 PRO A O 1
ATOM 1540 N N . ASP A 1 193 ? 1.625 -6.203 16.475 1.00 88.44 193 ASP A N 1
ATOM 1541 C CA . ASP A 1 193 ? 1.781 -6.849 15.158 1.00 88.44 193 ASP A CA 1
ATOM 1542 C C . ASP A 1 193 ? 0.524 -7.584 14.680 1.00 88.44 193 ASP A C 1
ATOM 1544 O O . ASP A 1 193 ? 0.173 -7.535 13.498 1.00 88.44 193 ASP A O 1
ATOM 1548 N N . LYS A 1 194 ? -0.177 -8.253 15.604 1.00 89.56 194 LYS A N 1
ATOM 1549 C CA . LYS A 1 194 ? -1.425 -8.961 15.303 1.00 89.56 194 LYS A CA 1
ATOM 1550 C C . LYS A 1 194 ? -2.507 -7.992 14.814 1.00 89.56 194 LYS A C 1
ATOM 1552 O O . LYS A 1 194 ? -3.137 -8.272 13.799 1.00 89.56 194 LYS A O 1
ATOM 1557 N N . MET A 1 195 ? -2.659 -6.844 15.481 1.00 92.94 195 MET A N 1
ATOM 1558 C CA . MET A 1 195 ? -3.627 -5.810 15.099 1.00 92.94 195 MET A CA 1
ATOM 1559 C C . MET A 1 195 ? -3.248 -5.158 13.770 1.00 92.94 195 MET A C 1
ATOM 1561 O O . MET A 1 195 ? -4.114 -4.947 12.934 1.00 92.94 195 MET A O 1
ATOM 1565 N N . LEU A 1 196 ? -1.959 -4.900 13.526 1.00 93.62 196 LEU A N 1
ATOM 1566 C CA . LEU A 1 196 ? -1.493 -4.360 12.243 1.00 93.62 196 LEU A CA 1
ATOM 1567 C C . LEU A 1 196 ? -1.830 -5.277 11.070 1.00 93.62 196 LEU A C 1
ATOM 1569 O O . LEU A 1 196 ? -2.323 -4.818 10.040 1.00 93.62 196 LEU A O 1
ATOM 1573 N N . LYS A 1 197 ? -1.547 -6.575 11.218 1.00 93.44 197 LYS A N 1
ATOM 1574 C CA . LYS A 1 197 ? -1.814 -7.565 10.174 1.00 93.44 197 LYS A CA 1
ATOM 1575 C C . LYS A 1 197 ? -3.313 -7.715 9.926 1.00 93.44 197 LYS A C 1
ATOM 1577 O O . LYS A 1 197 ? -3.731 -7.807 8.774 1.00 93.44 197 LYS A O 1
ATOM 1582 N N . GLU A 1 198 ? -4.107 -7.721 10.991 1.00 95.00 198 GLU A N 1
ATOM 1583 C CA . GLU A 1 198 ? -5.563 -7.785 10.902 1.00 95.00 198 GLU A CA 1
ATOM 1584 C C . GLU A 1 198 ? -6.147 -6.538 10.228 1.00 95.00 198 GLU A C 1
ATOM 1586 O O . GLU A 1 198 ? -6.856 -6.674 9.235 1.00 95.00 198 GLU A O 1
ATOM 1591 N N . ALA A 1 199 ? -5.787 -5.336 10.688 1.00 95.25 199 ALA A N 1
ATOM 1592 C CA . ALA A 1 199 ? -6.247 -4.075 10.108 1.00 95.25 199 ALA A CA 1
ATOM 1593 C C . ALA A 1 199 ? -5.892 -3.984 8.620 1.00 95.25 199 ALA A C 1
ATOM 1595 O O . ALA A 1 199 ? -6.723 -3.611 7.797 1.00 95.25 199 ALA A O 1
ATOM 1596 N N . PHE A 1 200 ? -4.670 -4.381 8.254 1.00 95.56 200 PHE A N 1
ATOM 1597 C CA . PHE A 1 200 ? -4.249 -4.409 6.857 1.00 95.56 200 PHE A CA 1
ATOM 1598 C C . PHE A 1 200 ? -5.061 -5.403 6.019 1.00 95.56 200 PHE A C 1
ATOM 1600 O O . PHE A 1 200 ? -5.428 -5.085 4.894 1.00 95.56 200 PHE A O 1
ATOM 1607 N N . THR A 1 201 ? -5.380 -6.579 6.566 1.00 95.25 201 THR A N 1
ATOM 1608 C CA . THR A 1 201 ? -6.211 -7.580 5.877 1.00 95.25 201 THR A CA 1
ATOM 1609 C C . THR A 1 201 ? -7.629 -7.052 5.655 1.00 95.25 201 THR A C 1
ATOM 1611 O O . THR A 1 201 ? -8.093 -7.042 4.520 1.00 95.25 201 THR A O 1
ATOM 1614 N N . ARG A 1 202 ? -8.260 -6.500 6.699 1.00 95.25 202 ARG A N 1
ATOM 1615 C CA . ARG A 1 202 ? -9.606 -5.904 6.624 1.00 95.25 202 ARG A CA 1
ATOM 1616 C C . ARG A 1 202 ? -9.679 -4.762 5.614 1.00 95.25 202 ARG A C 1
ATOM 1618 O O . ARG A 1 202 ? -10.626 -4.673 4.840 1.00 95.25 202 ARG A O 1
ATOM 1625 N N . ALA A 1 203 ? -8.668 -3.895 5.593 1.00 95.38 203 ALA A N 1
ATOM 1626 C CA . ALA A 1 203 ? -8.612 -2.790 4.643 1.00 95.38 203 ALA A CA 1
ATOM 1627 C C . ALA A 1 203 ? -8.478 -3.278 3.186 1.00 95.38 203 ALA A C 1
ATOM 1629 O O . ALA A 1 203 ? -9.071 -2.685 2.288 1.00 95.38 203 ALA A O 1
ATOM 1630 N N . LEU A 1 204 ? -7.738 -4.369 2.942 1.00 93.62 204 LEU A N 1
ATOM 1631 C CA . LEU A 1 204 ? -7.631 -4.978 1.610 1.00 93.62 204 LEU A CA 1
ATOM 1632 C C . LEU A 1 204 ? -8.923 -5.674 1.171 1.00 93.62 204 LEU A C 1
ATOM 1634 O O . LEU A 1 204 ? -9.309 -5.534 0.014 1.00 93.62 204 LEU A O 1
ATOM 1638 N N . GLU A 1 205 ? -9.585 -6.401 2.071 1.00 93.88 205 GLU A N 1
ATOM 1639 C CA . GLU A 1 205 ? -10.890 -7.023 1.806 1.00 93.88 205 GLU A CA 1
ATOM 1640 C C . GLU A 1 205 ? -11.912 -5.956 1.420 1.00 93.88 205 GLU A C 1
ATOM 1642 O O . GLU A 1 205 ? -12.564 -6.067 0.385 1.00 93.88 205 GLU A O 1
ATOM 1647 N N . LYS A 1 206 ? -11.950 -4.853 2.175 1.00 92.06 206 LYS A N 1
ATOM 1648 C CA . LYS A 1 206 ? -12.859 -3.743 1.903 1.00 92.06 206 LYS A CA 1
ATOM 1649 C C . LYS A 1 206 ? -12.625 -3.073 0.553 1.00 92.06 206 LYS A C 1
ATOM 1651 O O . LYS A 1 206 ? -13.582 -2.658 -0.093 1.00 92.06 206 LYS A O 1
ATOM 1656 N N . LEU A 1 207 ? -11.369 -2.966 0.128 1.00 89.31 207 LEU A N 1
ATOM 1657 C CA . LEU A 1 207 ? -11.028 -2.432 -1.188 1.00 89.31 207 LEU A CA 1
ATOM 1658 C C . LEU A 1 207 ? -11.447 -3.387 -2.320 1.00 89.31 207 LEU A C 1
ATOM 1660 O O . LEU A 1 207 ? -11.756 -2.931 -3.412 1.00 89.31 207 LEU A O 1
ATOM 1664 N N . GLY A 1 208 ? -11.444 -4.700 -2.071 1.00 83.06 208 GLY A N 1
ATOM 1665 C CA . GLY A 1 208 ? -11.838 -5.718 -3.050 1.00 83.06 208 GLY A CA 1
ATOM 1666 C C . GLY A 1 208 ? -13.350 -5.890 -3.231 1.00 83.06 208 GLY A C 1
ATOM 1667 O O . GLY A 1 208 ? -13.766 -6.521 -4.197 1.00 83.06 208 GLY A O 1
ATOM 1668 N N . GLU A 1 209 ? -14.161 -5.349 -2.320 1.00 78.62 209 GLU A N 1
ATOM 1669 C CA . GLU A 1 209 ? -15.631 -5.326 -2.411 1.00 78.62 209 GLU A CA 1
ATOM 1670 C C . GLU A 1 209 ? -16.178 -4.207 -3.322 1.00 78.62 209 GLU A C 1
ATOM 1672 O O . GLU A 1 209 ? -17.393 -4.126 -3.512 1.00 78.62 209 GLU A O 1
ATOM 1677 N N . GLN A 1 210 ? -15.308 -3.334 -3.843 1.00 58.81 210 GLN A N 1
ATOM 1678 C CA . GLN A 1 210 ? -15.651 -2.213 -4.731 1.00 58.81 210 GLN A CA 1
ATOM 1679 C C . GLN A 1 210 ? -15.610 -2.621 -6.207 1.00 58.81 210 GLN A C 1
ATOM 1681 O O . GLN A 1 210 ? -16.480 -2.131 -6.962 1.00 58.81 210 GLN A O 1
#

pLDDT: mean 75.18, std 21.54, range [32.09, 95.56]